Protein AF-A0A2V6BQ02-F1 (afdb_monomer)

Sequence (272 aa):
MGLKALFLVISLAIAYCPAQGLPQAVNPQEAKATYLVVYRPGPAWLTGKSVMEQPLKEHGKYMLSLYIKGSMKLAGPLTDDAGGAVLLEVSDEAEAKAIVANDPAVKSGTFVYEMHPWKLQPWDEFAKKANGGTQTAHPTTGNSVGGNDARRTQTDEESLRSYMAGDYDLIGCKPDSTTTYIGHVTLRDENGVLQVTRTIEGKADKCVARFDTVAGEDRIPVLSMHFHFDGNEYDATYRWQSDPDNYPRFTGYVYLAGTKSPGLEALFPVHK

Solvent-accessible surface area (backbone atoms only — not comparable to full-atom values): 16065 Å² total; per-residue (Å²): 140,80,85,84,81,80,81,79,78,80,77,79,78,77,78,79,70,75,80,69,71,72,76,74,79,75,76,66,78,71,72,62,40,38,32,41,35,41,36,28,75,23,91,56,44,59,83,98,50,52,64,87,72,44,95,45,67,64,31,53,54,50,54,52,51,34,39,77,71,57,38,35,67,50,73,50,70,41,94,81,52,62,28,28,42,36,34,34,43,34,74,44,70,66,58,51,52,52,52,56,67,63,33,52,37,43,68,63,26,33,27,42,75,49,77,40,86,43,83,85,74,66,56,71,58,53,50,42,58,75,73,68,68,84,78,87,87,83,84,91,72,82,65,100,68,90,80,89,75,102,65,84,46,75,67,56,54,50,53,49,35,63,59,59,39,44,48,24,44,33,44,35,31,42,53,74,53,88,53,67,51,55,35,40,36,37,35,40,64,58,95,89,38,37,38,32,40,41,33,46,88,89,45,75,38,75,37,52,48,43,85,47,56,49,92,62,97,79,50,51,72,28,45,32,36,57,41,66,56,97,93,39,64,35,46,33,44,26,42,72,46,74,43,101,86,71,45,52,35,36,43,30,43,32,39,44,91,87,60,86,40,66,9,42,39,36,34,40,65,59,88,128

Radius of gyration: 30.33 Å; Cα contacts (8 Å, |Δi|>4): 433; chains: 1; bounding box: 119×71×52 Å

Secondary structure (DSSP, 8-state):
--------------------------------EEEEEEEEE-TT--TT--GGGSS-HHHHHHHHHHHHHTSEEEEEE-TTSS-EEEEEEESSHHHHHHHHHH-HHHHTTSEEEEEEE-----HHHHHHHHTTS----------------S---HHHHHHHHHHH-EEEEEEEE-TTS--EEEEEEEEEEETTEEEEEEEETTEEEEEEEEEEE-SSTT--EEEEEEEEETTEEEEEEEEEEE-TTSPEEEEEEEE-TT-SS-EEEEEEE---

Mean predicted aligned error: 18.31 Å

Nearest PDB structures (foldseek):
  4fpi-assembly1_C  TM=7.826E-01  e=1.015E-02  Rhodococcus opacus
  3znj-assembly1_3  TM=7.885E-01  e=1.129E-02  Rhodococcus opacus
  3zo7-assembly1_F  TM=7.943E-01  e=1.638E-02  Rhodococcus opacus
  3znu-assembly1_I  TM=7.838E-01  e=2.641E-02  Rhodococcus opacus
  7sfp-assembly1_A  TM=5.795E-01  e=9.629E-03  Streptomyces ossamyceticus

Structure (mmCIF, N/CA/C/O backbone):
data_AF-A0A2V6BQ02-F1
#
_entry.id   AF-A0A2V6BQ02-F1
#
loop_
_atom_site.group_PDB
_atom_site.id
_atom_site.type_symbol
_atom_site.label_atom_id
_atom_site.label_alt_id
_atom_site.label_comp_id
_atom_site.label_asym_id
_atom_site.label_entity_id
_atom_site.label_seq_id
_atom_site.pdbx_PDB_ins_code
_atom_site.Cartn_x
_atom_site.Cartn_y
_atom_site.Cartn_z
_atom_site.occupancy
_atom_site.B_iso_or_equiv
_atom_site.auth_seq_id
_atom_site.auth_comp_id
_atom_site.auth_asym_id
_atom_site.auth_atom_id
_atom_site.pdbx_PDB_model_num
ATOM 1 N N . MET A 1 1 ? 91.521 44.289 8.490 1.00 39.59 1 MET A N 1
ATOM 2 C CA . MET A 1 1 ? 90.563 45.328 8.039 1.00 39.59 1 MET A CA 1
ATOM 3 C C . MET A 1 1 ? 90.351 45.132 6.545 1.00 39.59 1 MET A C 1
ATOM 5 O O . MET A 1 1 ? 91.336 45.140 5.834 1.00 39.59 1 MET A O 1
ATOM 9 N N . GLY A 1 2 ? 89.174 44.864 5.991 1.00 45.00 2 GLY A N 1
ATOM 10 C CA . GLY A 1 2 ? 87.833 44.739 6.546 1.00 45.00 2 GLY A CA 1
ATOM 11 C C . GLY A 1 2 ? 86.980 43.886 5.595 1.00 45.00 2 GLY A C 1
ATOM 12 O O . GLY A 1 2 ? 87.221 43.829 4.392 1.00 45.00 2 GLY A O 1
ATOM 13 N N . LEU A 1 3 ? 86.049 43.171 6.207 1.00 40.03 3 LEU A N 1
ATOM 14 C CA . LEU A 1 3 ? 85.165 42.127 5.704 1.00 40.03 3 LEU A CA 1
ATOM 15 C C . LEU A 1 3 ? 84.326 42.593 4.491 1.00 40.03 3 LEU A C 1
ATOM 17 O O . LEU A 1 3 ? 83.567 43.553 4.603 1.00 40.03 3 LEU A O 1
ATOM 21 N N . LYS A 1 4 ? 84.425 41.911 3.340 1.00 43.44 4 LYS A N 1
ATOM 22 C CA . LYS A 1 4 ? 83.478 42.096 2.225 1.00 43.44 4 LYS A CA 1
ATOM 23 C C . LYS A 1 4 ? 82.191 41.340 2.562 1.00 43.44 4 LYS A C 1
ATOM 25 O O . LYS A 1 4 ? 82.153 40.117 2.482 1.00 43.44 4 LYS A O 1
ATOM 30 N N . ALA A 1 5 ? 81.167 42.077 2.983 1.00 46.16 5 ALA A N 1
ATOM 31 C CA . ALA A 1 5 ? 79.832 41.552 3.234 1.00 46.16 5 ALA A CA 1
ATOM 32 C C . ALA A 1 5 ? 79.198 41.075 1.916 1.00 46.16 5 ALA A C 1
ATOM 34 O O . ALA A 1 5 ? 78.971 41.860 0.996 1.00 46.16 5 ALA A O 1
ATOM 35 N N . LEU A 1 6 ? 78.945 39.771 1.834 1.00 45.28 6 LEU A N 1
ATOM 36 C CA . LEU A 1 6 ? 78.208 39.127 0.756 1.00 45.28 6 LEU A CA 1
ATOM 37 C C . LEU A 1 6 ? 76.710 39.366 0.998 1.00 45.28 6 LEU A C 1
ATOM 39 O O . LEU A 1 6 ? 76.107 38.719 1.851 1.00 45.28 6 LEU A O 1
ATOM 43 N N . PHE A 1 7 ? 76.116 40.320 0.281 1.00 42.44 7 PHE A N 1
ATOM 44 C CA . PHE A 1 7 ? 74.666 40.511 0.278 1.00 42.44 7 PHE A CA 1
ATOM 45 C C . PHE A 1 7 ? 74.013 39.392 -0.541 1.00 42.44 7 PHE A C 1
ATOM 47 O O . PHE A 1 7 ? 74.069 39.378 -1.769 1.00 42.44 7 PHE A O 1
ATOM 54 N N . LEU A 1 8 ? 73.405 38.440 0.165 1.00 37.72 8 LEU A N 1
ATOM 55 C CA . LEU A 1 8 ? 72.514 37.432 -0.395 1.00 37.72 8 LEU A CA 1
ATOM 56 C C . LEU A 1 8 ? 71.215 38.125 -0.837 1.00 37.72 8 LEU A C 1
ATOM 58 O O . LEU A 1 8 ? 70.358 38.442 -0.013 1.00 37.72 8 LEU A O 1
ATOM 62 N N . VAL A 1 9 ? 71.074 38.380 -2.136 1.00 45.62 9 VAL A N 1
ATOM 63 C CA . VAL A 1 9 ? 69.812 38.843 -2.726 1.00 45.62 9 VAL A CA 1
ATOM 64 C C . VAL A 1 9 ? 68.877 37.638 -2.819 1.00 45.62 9 VAL A C 1
ATOM 66 O O . VAL A 1 9 ? 68.953 36.842 -3.754 1.00 45.62 9 VAL A O 1
ATOM 69 N N . ILE A 1 10 ? 68.009 37.478 -1.820 1.00 45.34 10 ILE A N 1
ATOM 70 C CA . ILE A 1 10 ? 66.902 36.520 -1.866 1.00 45.34 10 ILE A CA 1
ATOM 71 C C . ILE A 1 10 ? 65.907 37.050 -2.900 1.00 45.34 10 ILE A C 1
ATOM 73 O O . ILE A 1 10 ? 65.112 37.947 -2.627 1.00 45.34 10 ILE A O 1
ATOM 77 N N . SER A 1 11 ? 65.994 36.523 -4.120 1.00 49.38 11 SER A N 1
ATOM 78 C CA . SER A 1 11 ? 64.990 36.756 -5.154 1.00 49.38 11 SER A CA 1
ATOM 79 C C . SER A 1 11 ? 63.726 36.005 -4.750 1.00 49.38 11 SER A C 1
ATOM 81 O O . SER A 1 11 ? 63.633 34.790 -4.916 1.00 49.38 11 SER A O 1
ATOM 83 N N . LEU A 1 12 ? 62.768 36.723 -4.166 1.00 46.31 12 LEU A N 1
ATOM 84 C CA . LEU A 1 12 ? 61.432 36.208 -3.907 1.00 46.31 12 LEU A CA 1
ATOM 85 C C . LEU A 1 12 ? 60.730 36.064 -5.262 1.00 46.31 12 LEU A C 1
ATOM 87 O O . LEU A 1 12 ? 60.179 37.024 -5.800 1.00 46.31 12 LEU A O 1
ATOM 91 N N . ALA A 1 13 ? 60.808 34.872 -5.849 1.00 47.50 13 ALA A N 1
ATOM 92 C CA . ALA A 1 13 ? 60.002 34.520 -7.003 1.00 47.50 13 ALA A CA 1
ATOM 93 C C . ALA A 1 13 ? 58.532 34.554 -6.570 1.00 47.50 13 ALA A C 1
ATOM 95 O O . ALA A 1 13 ? 58.040 33.636 -5.915 1.00 47.50 13 ALA A O 1
ATOM 96 N N . ILE A 1 14 ? 57.837 35.643 -6.901 1.00 53.72 14 ILE A N 1
ATOM 97 C CA . ILE A 1 14 ? 56.381 35.706 -6.826 1.00 53.72 14 ILE A CA 1
ATOM 98 C C . ILE A 1 14 ? 55.885 34.718 -7.877 1.00 53.72 14 ILE A C 1
ATOM 100 O O . ILE A 1 14 ? 55.853 35.018 -9.070 1.00 53.72 14 ILE A O 1
ATOM 104 N N . ALA A 1 15 ? 55.572 33.502 -7.435 1.00 48.44 15 ALA A N 1
ATOM 105 C CA . ALA A 1 15 ? 54.874 32.527 -8.246 1.00 48.44 15 ALA A CA 1
ATOM 106 C C . ALA A 1 15 ? 53.514 33.132 -8.608 1.00 48.44 15 ALA A C 1
ATOM 108 O O . ALA A 1 15 ? 52.597 33.184 -7.789 1.00 48.44 15 ALA A O 1
ATOM 109 N N . TYR A 1 16 ? 53.412 33.638 -9.835 1.00 51.69 16 TYR A N 1
ATOM 110 C CA . TYR A 1 16 ? 52.151 34.006 -10.455 1.00 51.69 16 TYR A CA 1
ATOM 111 C C . TYR A 1 16 ? 51.370 32.701 -10.649 1.00 51.69 16 TYR A C 1
ATOM 113 O O . TYR A 1 16 ? 51.499 32.026 -11.667 1.00 51.69 16 TYR A O 1
ATOM 121 N N . CYS A 1 17 ? 50.612 32.289 -9.633 1.00 43.09 17 CYS A N 1
ATOM 122 C CA . CYS A 1 17 ? 49.551 31.319 -9.845 1.00 43.09 17 CYS A CA 1
ATOM 123 C C . CYS A 1 17 ? 48.506 32.026 -10.709 1.00 43.09 17 CYS A C 1
ATOM 125 O O . CYS A 1 17 ? 47.931 33.013 -10.240 1.00 43.09 17 CYS A O 1
ATOM 127 N N . PRO A 1 18 ? 48.234 31.580 -11.949 1.00 46.56 18 PRO A N 1
ATOM 128 C CA . PRO A 1 18 ? 46.992 31.982 -12.575 1.00 46.56 18 PRO A CA 1
ATOM 129 C C . PRO A 1 18 ? 45.896 31.533 -11.613 1.00 46.56 18 PRO A C 1
ATOM 131 O O . PRO A 1 18 ? 45.848 30.360 -11.237 1.00 46.56 18 PRO A O 1
ATOM 134 N N . ALA A 1 19 ? 45.064 32.471 -11.161 1.00 52.38 19 ALA A N 1
ATOM 135 C CA . ALA A 1 19 ? 43.812 32.133 -10.514 1.00 52.38 19 ALA A CA 1
ATOM 136 C C . ALA A 1 19 ? 43.013 31.340 -11.550 1.00 52.38 19 ALA A C 1
ATOM 138 O O . ALA A 1 19 ? 42.323 31.907 -12.395 1.00 52.38 19 ALA A O 1
ATOM 139 N N . GLN A 1 20 ? 43.195 30.019 -11.552 1.00 51.44 20 GLN A N 1
ATOM 140 C CA . GLN A 1 20 ? 42.270 29.123 -12.202 1.00 51.44 20 GLN A CA 1
ATOM 141 C C . GLN A 1 20 ? 40.963 29.404 -11.491 1.00 51.44 20 GLN A C 1
ATOM 143 O O . GLN A 1 20 ? 40.850 29.153 -10.289 1.00 51.44 20 GLN A O 1
ATOM 148 N N . GLY A 1 21 ? 40.047 30.062 -12.207 1.00 46.09 21 GLY A N 1
ATOM 149 C CA . GLY A 1 21 ? 38.699 30.272 -11.721 1.00 46.09 21 GLY A CA 1
ATOM 150 C C . GLY A 1 21 ? 38.249 28.937 -11.167 1.00 46.09 21 GLY A C 1
ATOM 151 O O . GLY A 1 21 ? 38.289 27.936 -11.886 1.00 46.09 21 GLY A O 1
ATOM 152 N N . LEU A 1 22 ? 37.949 28.912 -9.866 1.00 44.50 22 LEU A N 1
ATOM 153 C CA . LEU A 1 22 ? 37.330 27.753 -9.249 1.00 44.50 22 LEU A CA 1
ATOM 154 C C . LEU A 1 22 ? 36.217 27.335 -10.209 1.00 44.50 22 LEU A C 1
ATOM 156 O O . LEU A 1 22 ? 35.432 28.218 -10.584 1.00 44.50 22 LEU A O 1
ATOM 160 N N . PRO A 1 23 ? 36.168 26.072 -10.676 1.00 48.31 23 PRO A N 1
ATOM 161 C CA . PRO A 1 23 ? 34.994 25.612 -11.387 1.00 48.31 23 PRO A CA 1
ATOM 162 C C . PRO A 1 23 ? 33.823 26.003 -10.501 1.00 48.31 23 PRO A C 1
ATOM 164 O O . PRO A 1 23 ? 33.775 25.613 -9.331 1.00 48.31 23 PRO A O 1
ATOM 167 N N . GLN A 1 24 ? 32.973 26.896 -11.018 1.00 40.53 24 GLN A N 1
ATOM 168 C CA . GLN A 1 24 ? 31.751 27.252 -10.328 1.00 40.53 24 GLN A CA 1
ATOM 169 C C . GLN A 1 24 ? 31.130 25.922 -9.950 1.00 40.53 24 GLN A C 1
ATOM 171 O O . GLN A 1 24 ? 30.978 25.059 -10.818 1.00 40.53 24 GLN A O 1
ATOM 176 N N . ALA A 1 25 ? 30.882 25.727 -8.656 1.00 45.53 25 ALA A N 1
ATOM 177 C CA . ALA A 1 25 ? 30.097 24.608 -8.199 1.00 45.53 25 ALA A CA 1
ATOM 178 C C . ALA A 1 25 ? 28.734 24.788 -8.860 1.00 45.53 25 ALA A C 1
ATOM 180 O O . ALA A 1 25 ? 27.862 25.497 -8.360 1.00 45.53 25 ALA A O 1
ATOM 181 N N . VAL A 1 26 ? 28.587 24.206 -10.050 1.00 39.25 26 VAL A N 1
ATOM 182 C CA . VAL A 1 26 ? 27.293 23.824 -10.558 1.00 39.25 26 VAL A CA 1
ATOM 183 C C . VAL A 1 26 ? 26.792 22.944 -9.431 1.00 39.25 26 VAL A C 1
ATOM 185 O O . VAL A 1 26 ? 27.390 21.917 -9.121 1.00 39.25 26 VAL A O 1
ATOM 188 N N . ASN A 1 27 ? 25.793 23.431 -8.717 1.00 45.09 27 ASN A N 1
ATOM 189 C CA . ASN A 1 27 ? 24.948 22.581 -7.919 1.00 45.09 27 ASN A CA 1
ATOM 190 C C . ASN A 1 27 ? 23.857 22.123 -8.888 1.00 45.09 27 ASN A C 1
ATOM 192 O O . ASN A 1 27 ? 22.827 22.797 -8.976 1.00 45.09 27 ASN A O 1
ATOM 196 N N . PRO A 1 28 ? 24.063 21.067 -9.704 1.00 44.16 28 PRO A N 1
ATOM 197 C CA . PRO A 1 28 ? 22.914 20.352 -10.178 1.00 44.16 28 PRO A CA 1
ATOM 198 C C . PRO A 1 28 ? 22.381 19.657 -8.929 1.00 44.16 28 PRO A C 1
ATOM 200 O O . PRO A 1 28 ? 23.008 18.758 -8.376 1.00 44.16 28 PRO A O 1
ATOM 203 N N . GLN A 1 29 ? 21.195 20.048 -8.488 1.00 43.19 29 GLN A N 1
ATOM 204 C CA . GLN A 1 29 ? 20.290 19.026 -7.992 1.00 43.19 29 GLN A CA 1
ATOM 205 C C . GLN A 1 29 ? 20.250 17.981 -9.123 1.00 43.19 29 GLN A C 1
ATOM 207 O O . GLN A 1 29 ? 19.632 18.247 -10.153 1.00 43.19 29 GLN A O 1
ATOM 212 N N . GLU A 1 30 ? 21.066 16.921 -9.031 1.00 58.78 30 GLU A N 1
ATOM 213 C CA . GLU A 1 30 ? 21.280 15.984 -10.136 1.00 58.78 30 GLU A CA 1
ATOM 214 C C . GLU A 1 30 ? 19.913 15.490 -10.592 1.00 58.78 30 GLU A C 1
ATOM 216 O O . GLU A 1 30 ? 19.153 14.907 -9.815 1.00 58.78 30 GLU A O 1
ATOM 221 N N . ALA A 1 31 ? 19.563 15.819 -11.835 1.00 70.38 31 ALA A N 1
ATOM 222 C CA . ALA A 1 31 ? 18.310 15.392 -12.417 1.00 70.38 31 ALA A CA 1
ATOM 223 C C . ALA A 1 31 ? 18.338 13.866 -12.469 1.00 70.38 31 ALA A C 1
ATOM 225 O O . ALA A 1 31 ? 19.086 13.285 -13.252 1.00 70.38 31 ALA A O 1
ATOM 226 N N . LYS A 1 32 ? 17.554 13.221 -11.606 1.00 86.94 32 LYS A N 1
ATOM 227 C CA . LYS A 1 32 ? 17.491 11.766 -11.576 1.00 86.94 32 LYS A CA 1
ATOM 228 C C . LYS A 1 32 ? 16.798 11.249 -12.832 1.00 86.94 32 LYS A C 1
ATOM 230 O O . LYS A 1 32 ? 15.775 11.782 -13.264 1.00 86.94 32 LYS A O 1
ATOM 235 N N . ALA A 1 33 ? 17.351 10.190 -13.402 1.00 93.44 33 ALA A N 1
ATOM 236 C CA . ALA A 1 33 ? 16.772 9.442 -14.499 1.00 93.44 33 ALA A CA 1
ATOM 237 C C . ALA A 1 33 ? 15.914 8.289 -13.964 1.00 93.44 33 ALA A C 1
ATOM 239 O O . ALA A 1 33 ? 16.217 7.680 -12.937 1.00 93.44 33 ALA A O 1
ATOM 240 N N . THR A 1 34 ? 14.829 7.985 -14.674 1.00 97.25 34 THR A N 1
ATOM 241 C CA . THR A 1 34 ? 13.920 6.891 -14.328 1.00 97.25 34 THR A CA 1
ATOM 242 C C . THR A 1 34 ? 14.116 5.709 -15.277 1.00 97.25 34 THR A C 1
ATOM 244 O O . THR A 1 34 ? 14.228 5.892 -16.492 1.00 97.25 34 THR A O 1
ATOM 247 N N . TYR A 1 35 ? 14.139 4.496 -14.725 1.00 98.19 35 TYR A N 1
ATOM 248 C CA . TYR A 1 35 ? 14.298 3.252 -15.479 1.00 98.19 35 TYR A CA 1
ATOM 249 C C . TYR A 1 35 ? 13.251 2.221 -15.062 1.00 98.19 35 TYR A C 1
ATOM 251 O O . TYR A 1 35 ? 13.052 1.981 -13.872 1.00 98.19 35 TYR A O 1
ATOM 259 N N . LEU A 1 36 ? 12.614 1.590 -16.050 1.00 98.44 36 LEU A N 1
ATOM 260 C CA . LEU A 1 36 ? 11.782 0.407 -15.850 1.00 98.44 36 LEU A CA 1
ATOM 261 C C . LEU A 1 36 ? 12.649 -0.838 -16.009 1.00 98.44 36 LEU A C 1
ATOM 263 O O . LEU A 1 36 ? 13.278 -1.022 -17.052 1.00 98.44 36 LEU A O 1
ATOM 267 N N . VAL A 1 37 ? 12.642 -1.700 -15.002 1.00 98.56 37 VAL A N 1
ATOM 268 C CA . VAL A 1 37 ? 13.243 -3.030 -15.049 1.00 98.56 37 VAL A CA 1
ATOM 269 C C . VAL A 1 37 ? 12.117 -4.051 -15.053 1.00 98.56 37 VAL A C 1
ATOM 271 O O . VAL A 1 37 ? 11.255 -4.024 -14.176 1.00 98.56 37 VAL A O 1
ATOM 274 N N . VAL A 1 38 ? 12.128 -4.951 -16.030 1.00 98.50 38 VAL A N 1
ATOM 275 C CA . VAL A 1 38 ? 11.197 -6.078 -16.115 1.00 98.50 38 VAL A CA 1
ATOM 276 C C . VAL A 1 38 ? 11.992 -7.358 -15.910 1.00 98.50 38 VAL A C 1
ATOM 278 O O . VAL A 1 38 ? 12.841 -7.704 -16.728 1.00 98.50 38 VAL A O 1
ATOM 281 N N . TYR A 1 39 ? 11.718 -8.057 -14.814 1.00 98.31 39 TYR A N 1
ATOM 282 C CA . TYR A 1 39 ? 12.266 -9.375 -14.524 1.00 98.31 39 TYR A CA 1
ATOM 283 C C . TYR A 1 39 ? 11.400 -10.464 -15.149 1.00 98.31 39 TYR A C 1
ATOM 285 O O . TYR A 1 39 ? 10.172 -10.392 -15.101 1.00 98.31 39 TYR A O 1
ATOM 293 N N . ARG A 1 40 ? 12.044 -11.497 -15.691 1.00 98.00 40 ARG A N 1
ATOM 294 C CA . ARG A 1 40 ? 11.417 -12.698 -16.258 1.00 98.00 40 ARG A CA 1
ATOM 295 C C . ARG A 1 40 ? 12.060 -13.960 -15.677 1.00 98.00 40 ARG A C 1
ATOM 297 O O . ARG A 1 40 ? 13.218 -13.891 -15.257 1.00 98.00 40 ARG A O 1
ATOM 304 N N . PRO A 1 41 ? 11.362 -15.111 -15.686 1.00 97.69 41 PRO A N 1
ATOM 305 C CA . PRO A 1 41 ? 11.946 -16.394 -15.313 1.00 97.69 41 PRO A CA 1
ATOM 306 C C . PRO A 1 41 ? 13.277 -16.657 -16.020 1.00 97.69 41 PRO A C 1
ATOM 308 O O . PRO A 1 41 ? 13.361 -16.636 -17.248 1.00 97.69 41 PRO A O 1
ATOM 311 N N . GLY A 1 42 ? 14.326 -16.870 -15.230 1.00 97.50 42 GLY A N 1
ATOM 312 C CA . GLY A 1 42 ? 15.650 -17.236 -15.712 1.00 97.50 42 GLY A CA 1
ATOM 313 C C . GLY A 1 42 ? 15.906 -18.746 -15.648 1.00 97.50 42 GLY A C 1
ATOM 314 O O . GLY A 1 42 ? 15.040 -19.516 -15.230 1.00 97.50 42 GLY A O 1
ATOM 315 N N . PRO A 1 43 ? 17.112 -19.199 -16.033 1.00 97.81 43 PRO A N 1
ATOM 316 C CA . PRO A 1 43 ? 17.461 -20.621 -16.066 1.00 97.81 43 PRO A CA 1
ATOM 317 C C . PRO A 1 43 ? 17.348 -21.355 -14.722 1.00 97.81 43 PRO A C 1
ATOM 319 O O . PRO A 1 43 ? 17.173 -22.570 -14.714 1.00 97.81 43 PRO A O 1
ATOM 322 N N . ALA A 1 44 ? 17.462 -20.645 -13.594 1.00 97.50 44 ALA A N 1
ATOM 323 C CA . ALA A 1 44 ? 17.329 -21.227 -12.257 1.00 97.50 44 ALA A CA 1
ATOM 324 C C . ALA A 1 44 ? 15.896 -21.153 -11.698 1.00 97.50 44 ALA A C 1
ATOM 326 O O . ALA A 1 44 ? 15.671 -21.526 -10.546 1.00 97.50 44 ALA A O 1
ATOM 327 N N . TRP A 1 45 ? 14.926 -20.677 -12.487 1.00 96.81 45 TRP A N 1
ATOM 328 C CA . TRP A 1 45 ? 13.526 -20.640 -12.080 1.00 96.81 45 TRP A CA 1
ATOM 329 C C . TRP A 1 45 ? 12.984 -22.050 -11.820 1.00 96.81 45 TRP A C 1
ATOM 331 O O . TRP A 1 45 ? 13.097 -22.955 -12.653 1.00 96.81 45 TRP A O 1
ATOM 341 N N . LEU A 1 46 ? 12.333 -22.238 -10.673 1.00 94.75 46 LEU A N 1
ATOM 342 C CA . LEU A 1 46 ? 11.709 -23.507 -10.323 1.00 94.75 46 LEU A CA 1
ATOM 343 C C . LEU A 1 46 ? 10.401 -23.664 -11.103 1.00 94.75 46 LEU A C 1
ATOM 345 O O . LEU A 1 46 ? 9.407 -22.995 -10.824 1.00 94.75 46 LEU A O 1
ATOM 349 N N . THR A 1 47 ? 10.407 -24.552 -12.096 1.00 93.62 47 THR A N 1
ATOM 350 C CA . THR A 1 47 ? 9.229 -24.830 -12.933 1.00 93.62 47 THR A CA 1
ATOM 351 C C . THR A 1 47 ? 8.070 -25.365 -12.088 1.00 93.62 47 THR A C 1
ATOM 353 O O . THR A 1 47 ? 8.273 -26.196 -11.205 1.00 93.62 47 THR A O 1
ATOM 356 N N . GLY A 1 48 ? 6.850 -24.897 -12.371 1.00 90.38 48 GLY A N 1
ATOM 357 C CA . GLY A 1 48 ? 5.632 -25.303 -11.658 1.00 90.38 48 GLY A CA 1
ATOM 358 C C . GLY A 1 48 ? 5.420 -24.619 -10.304 1.00 90.38 48 GLY A C 1
ATOM 359 O O . GLY A 1 48 ? 4.461 -24.951 -9.617 1.00 90.38 48 GLY A O 1
ATOM 360 N N . LYS A 1 49 ? 6.294 -23.678 -9.930 1.00 90.50 49 LYS A N 1
ATOM 361 C CA . LYS A 1 49 ? 6.159 -22.840 -8.738 1.00 90.50 49 LYS A CA 1
ATOM 362 C C . LYS A 1 49 ? 5.855 -21.399 -9.124 1.00 90.50 49 LYS A C 1
ATOM 364 O O . LYS A 1 49 ? 6.449 -20.882 -10.075 1.00 90.50 49 LYS A O 1
ATOM 369 N N . SER A 1 50 ? 4.989 -20.763 -8.345 1.00 88.81 50 SER A N 1
ATOM 370 C CA . SER A 1 50 ? 4.711 -19.330 -8.451 1.00 88.81 50 SER A CA 1
ATOM 371 C C . SER A 1 50 ? 5.945 -18.498 -8.101 1.00 88.81 50 SER A C 1
ATOM 373 O O . SER A 1 50 ? 6.904 -18.997 -7.498 1.00 88.81 50 SER A O 1
ATOM 375 N N . VAL A 1 51 ? 5.919 -17.207 -8.432 1.00 85.19 51 VAL A N 1
ATOM 376 C CA . VAL A 1 51 ? 6.973 -16.250 -8.064 1.00 85.19 51 VAL A CA 1
ATOM 377 C C . VAL A 1 51 ? 7.198 -16.201 -6.548 1.00 85.19 51 VAL A C 1
ATOM 379 O O . VAL A 1 51 ? 8.337 -16.107 -6.098 1.00 85.19 51 VAL A O 1
ATOM 382 N N . MET A 1 52 ? 6.138 -16.356 -5.748 1.00 84.81 52 MET A N 1
ATOM 383 C CA . MET A 1 52 ? 6.206 -16.324 -4.280 1.00 84.81 52 MET A CA 1
ATOM 384 C C . MET A 1 52 ? 6.860 -17.573 -3.676 1.00 84.81 52 MET A C 1
ATOM 386 O O . MET A 1 52 ? 7.357 -17.535 -2.552 1.00 84.81 52 MET A O 1
ATOM 390 N N . GLU A 1 53 ? 6.885 -18.675 -4.423 1.00 86.94 53 GLU A N 1
ATOM 391 C CA . GLU A 1 53 ? 7.509 -19.937 -4.020 1.00 86.94 53 GLU A CA 1
ATOM 392 C C . GLU A 1 53 ? 8.960 -20.078 -4.515 1.00 86.94 53 GLU A C 1
ATOM 394 O O . GLU A 1 53 ? 9.639 -21.061 -4.186 1.00 86.94 53 GLU A O 1
ATOM 399 N N . GLN A 1 54 ? 9.447 -19.112 -5.303 1.00 91.38 54 GLN A N 1
ATOM 400 C CA . GLN A 1 54 ? 10.849 -19.030 -5.708 1.00 91.38 54 GLN A CA 1
ATOM 401 C C . GLN A 1 54 ? 11.738 -18.644 -4.508 1.00 91.38 54 GLN A C 1
ATOM 403 O O . GLN A 1 54 ? 11.284 -17.984 -3.569 1.00 91.38 54 GLN A O 1
ATOM 408 N N . PRO A 1 55 ? 13.035 -19.005 -4.506 1.00 91.38 55 PRO A N 1
ATOM 409 C CA . PRO A 1 55 ? 13.959 -18.699 -3.409 1.00 91.38 55 PRO A CA 1
ATOM 410 C C . PRO A 1 55 ? 14.399 -17.214 -3.382 1.00 91.38 55 PRO A C 1
ATOM 412 O O . PRO A 1 55 ? 15.585 -16.895 -3.420 1.00 91.38 55 PRO A O 1
ATOM 415 N N . LEU A 1 56 ? 13.448 -16.281 -3.277 1.00 91.56 56 LEU A N 1
ATOM 416 C CA . LEU A 1 56 ? 13.650 -14.833 -3.453 1.00 91.56 56 LEU A CA 1
ATOM 417 C C . LEU A 1 56 ? 13.910 -14.051 -2.157 1.00 91.56 56 LEU A C 1
ATOM 419 O O . LEU A 1 56 ? 13.862 -12.823 -2.153 1.00 91.56 56 LEU A O 1
ATOM 423 N N . LYS A 1 57 ? 14.216 -14.720 -1.041 1.00 86.94 57 LYS A N 1
ATOM 424 C CA . LYS A 1 57 ? 14.401 -14.051 0.261 1.00 86.94 57 LYS A CA 1
ATOM 425 C C . LYS A 1 57 ? 15.469 -12.949 0.226 1.00 86.94 57 LYS A C 1
ATOM 427 O O . LYS A 1 57 ? 15.235 -11.851 0.729 1.00 86.94 57 LYS A O 1
ATOM 432 N N . GLU A 1 58 ? 16.634 -13.228 -0.358 1.00 89.62 58 GLU A N 1
ATOM 433 C CA . GLU A 1 58 ? 17.720 -12.239 -0.439 1.00 89.62 58 GLU A CA 1
ATOM 434 C C . GLU A 1 58 ? 17.426 -11.144 -1.472 1.00 89.62 58 GLU A C 1
ATOM 436 O O . GLU A 1 58 ? 17.774 -9.987 -1.246 1.00 89.62 58 GLU A O 1
ATOM 441 N N . HIS A 1 59 ? 16.705 -11.475 -2.546 1.00 95.94 59 HIS A N 1
ATOM 442 C CA . HIS A 1 59 ? 16.173 -10.488 -3.486 1.00 95.94 59 HIS A CA 1
ATOM 443 C C . HIS A 1 59 ? 15.212 -9.509 -2.792 1.00 95.94 59 HIS A C 1
ATOM 445 O O . HIS A 1 59 ? 15.390 -8.300 -2.900 1.00 95.94 59 HIS A O 1
ATOM 451 N N . GLY A 1 60 ? 14.263 -10.001 -1.988 1.00 89.50 60 GLY A N 1
ATOM 452 C CA . GLY A 1 60 ? 13.331 -9.151 -1.238 1.00 89.50 60 GLY A CA 1
ATOM 453 C C . GLY A 1 60 ? 14.033 -8.199 -0.262 1.00 89.50 60 GLY A C 1
ATOM 454 O O . GLY A 1 60 ? 13.702 -7.015 -0.204 1.00 89.50 60 GLY A O 1
ATOM 455 N N . LYS A 1 61 ? 15.063 -8.672 0.457 1.00 90.69 61 LYS A N 1
ATOM 456 C CA . LYS A 1 61 ? 15.906 -7.804 1.304 1.00 90.69 61 LYS A CA 1
ATOM 457 C C . LYS A 1 61 ? 16.641 -6.740 0.490 1.00 90.69 61 LYS A C 1
ATOM 459 O O . LYS A 1 61 ? 16.749 -5.597 0.930 1.00 90.69 61 LYS A O 1
ATOM 464 N N . TYR A 1 62 ? 17.151 -7.116 -0.682 1.00 95.69 62 TYR A N 1
ATOM 465 C CA . TYR A 1 62 ? 17.835 -6.191 -1.574 1.00 95.69 62 TYR A CA 1
ATOM 466 C C . TYR A 1 62 ? 16.881 -5.103 -2.083 1.00 95.69 62 TYR A C 1
ATOM 468 O O . TYR A 1 62 ? 17.188 -3.921 -1.933 1.00 95.69 62 TYR A O 1
ATOM 476 N N . MET A 1 63 ? 15.687 -5.474 -2.554 1.00 95.56 63 MET A N 1
ATOM 477 C CA . MET A 1 63 ? 14.645 -4.523 -2.961 1.00 95.56 63 MET A CA 1
ATOM 478 C C . MET A 1 63 ? 14.255 -3.568 -1.830 1.00 95.56 63 MET A C 1
ATOM 480 O O . MET A 1 63 ? 14.216 -2.355 -2.035 1.00 95.56 63 MET A O 1
ATOM 484 N N . LEU A 1 64 ? 14.068 -4.080 -0.608 1.00 85.50 64 LEU A N 1
ATOM 485 C CA . LEU A 1 64 ? 13.800 -3.238 0.561 1.00 85.50 64 LEU A CA 1
ATOM 486 C C . LEU A 1 64 ? 14.925 -2.217 0.804 1.00 85.50 64 LEU A C 1
ATOM 488 O O . LEU A 1 64 ? 14.650 -1.053 1.091 1.00 85.50 64 LEU A O 1
ATOM 492 N N . SER A 1 65 ? 16.191 -2.615 0.642 1.00 91.75 65 SER A N 1
ATOM 493 C CA . SER A 1 65 ? 17.327 -1.695 0.791 1.00 91.75 65 SER A CA 1
ATOM 494 C C . SER A 1 65 ? 17.332 -0.578 -0.262 1.00 91.75 65 SER A C 1
ATOM 496 O O . SER A 1 65 ? 17.629 0.571 0.067 1.00 91.75 65 SER A O 1
ATOM 498 N N . LEU A 1 66 ? 16.942 -0.882 -1.506 1.00 94.56 66 LEU A N 1
ATOM 499 C CA . LEU A 1 66 ? 16.838 0.102 -2.588 1.00 94.56 66 LEU A CA 1
ATOM 500 C C . LEU A 1 66 ? 15.689 1.087 -2.352 1.00 94.56 66 LEU A C 1
ATOM 502 O O . LEU A 1 66 ? 15.838 2.275 -2.650 1.00 94.56 66 LEU A O 1
ATOM 506 N N . TYR A 1 67 ? 14.576 0.605 -1.786 1.00 85.06 67 TYR A N 1
ATOM 507 C CA . TYR A 1 67 ? 13.460 1.452 -1.367 1.00 85.06 67 TYR A CA 1
ATOM 508 C C . TYR A 1 67 ? 13.894 2.434 -0.275 1.00 85.06 67 TYR A C 1
ATOM 510 O O . TYR A 1 67 ? 13.733 3.641 -0.430 1.00 85.06 67 TYR A O 1
ATOM 518 N N . ILE A 1 68 ? 14.538 1.932 0.789 1.00 88.19 68 ILE A N 1
ATOM 519 C CA . ILE A 1 68 ? 15.035 2.759 1.904 1.00 88.19 68 ILE A CA 1
ATOM 520 C C . ILE A 1 68 ? 16.055 3.798 1.413 1.00 88.19 68 ILE A C 1
ATOM 522 O O . ILE A 1 68 ? 16.023 4.946 1.848 1.00 88.19 68 ILE A O 1
ATOM 526 N N . LYS A 1 69 ? 16.936 3.426 0.472 1.00 90.69 69 LYS A N 1
ATOM 527 C CA . LYS A 1 69 ? 17.899 4.345 -0.163 1.00 90.69 69 LYS A CA 1
ATOM 528 C C . LYS A 1 69 ? 17.212 5.414 -1.037 1.00 90.69 69 LYS A C 1
ATOM 530 O O . LYS A 1 69 ? 17.825 6.428 -1.362 1.00 90.69 69 LYS A O 1
ATOM 535 N N . GLY A 1 70 ? 15.958 5.200 -1.439 1.00 90.88 70 GLY A N 1
ATOM 536 C CA . GLY A 1 70 ? 15.210 6.073 -2.345 1.00 90.88 70 GLY A CA 1
ATOM 537 C C . GLY A 1 70 ? 15.572 5.907 -3.825 1.00 90.88 70 GLY A C 1
ATOM 538 O O . GLY A 1 70 ? 15.164 6.739 -4.636 1.00 90.88 70 GLY A O 1
ATOM 539 N N . SER A 1 71 ? 16.330 4.859 -4.171 1.00 93.38 71 SER A N 1
ATOM 540 C CA . SER A 1 71 ? 16.684 4.506 -5.555 1.00 93.38 71 SER A CA 1
ATOM 541 C C . SER A 1 71 ? 15.568 3.734 -6.270 1.00 93.38 71 SER A C 1
ATOM 543 O O . SER A 1 71 ? 15.560 3.685 -7.495 1.00 93.38 71 SER A O 1
ATOM 545 N N . MET A 1 72 ? 14.630 3.132 -5.530 1.00 95.12 72 MET A N 1
ATOM 546 C CA . MET A 1 72 ? 13.473 2.406 -6.066 1.00 95.12 72 MET A CA 1
ATOM 547 C C . MET A 1 72 ? 12.171 3.095 -5.651 1.00 95.12 72 MET A C 1
ATOM 549 O O . MET A 1 72 ? 11.990 3.391 -4.473 1.00 95.12 72 MET A O 1
ATOM 553 N N . LYS A 1 73 ? 11.266 3.330 -6.608 1.00 91.31 73 LYS A N 1
ATOM 554 C CA . LYS A 1 73 ? 9.964 3.981 -6.378 1.00 91.31 73 LYS A CA 1
ATOM 555 C C . LYS A 1 73 ? 8.810 2.998 -6.275 1.00 91.31 73 LYS A C 1
ATOM 557 O O . LYS A 1 73 ? 7.943 3.167 -5.430 1.00 91.31 73 LYS A O 1
ATOM 562 N N . LEU A 1 74 ? 8.796 1.993 -7.147 1.00 89.88 74 LEU A N 1
ATOM 563 C CA . LEU A 1 74 ? 7.749 0.977 -7.227 1.00 89.88 74 LEU A CA 1
ATOM 564 C C . LEU A 1 74 ? 8.396 -0.374 -7.509 1.00 89.88 74 LEU A C 1
ATOM 566 O O . LEU A 1 74 ? 9.370 -0.441 -8.258 1.00 89.88 74 LEU A O 1
ATOM 570 N N . ALA A 1 75 ? 7.845 -1.437 -6.936 1.00 92.69 75 ALA A N 1
ATOM 571 C CA . ALA A 1 75 ? 8.227 -2.802 -7.260 1.00 92.69 75 ALA A CA 1
ATOM 572 C C . ALA A 1 75 ? 7.107 -3.781 -6.926 1.00 92.69 75 ALA A C 1
ATOM 574 O O . ALA A 1 75 ? 6.336 -3.553 -5.994 1.00 92.69 75 ALA A O 1
ATOM 575 N N . GLY A 1 76 ? 7.059 -4.892 -7.653 1.00 89.06 76 GLY A N 1
ATOM 576 C CA . GLY A 1 76 ? 6.168 -5.996 -7.327 1.00 89.06 76 GLY A CA 1
ATOM 577 C C . GLY A 1 76 ? 6.281 -7.167 -8.301 1.00 89.06 76 GLY A C 1
ATOM 578 O O . GLY A 1 76 ? 6.795 -7.001 -9.414 1.00 89.06 76 GLY A O 1
ATOM 579 N N . PRO A 1 77 ? 5.812 -8.357 -7.890 1.00 92.00 77 PRO A N 1
ATOM 580 C CA . PRO A 1 77 ? 5.621 -9.469 -8.807 1.00 92.00 77 PRO A CA 1
ATOM 581 C C . PRO A 1 77 ? 4.519 -9.155 -9.826 1.00 92.00 77 PRO A C 1
ATOM 583 O O . PRO A 1 77 ? 3.558 -8.446 -9.523 1.00 92.00 77 PRO A O 1
ATOM 586 N N . LEU A 1 78 ? 4.641 -9.722 -11.025 1.00 91.19 78 LEU A N 1
ATOM 587 C CA . LEU A 1 78 ? 3.527 -9.798 -11.965 1.00 91.19 78 LEU A CA 1
ATOM 588 C C . LEU A 1 78 ? 2.563 -10.887 -11.478 1.00 91.19 78 LEU A C 1
ATOM 590 O O . LEU A 1 78 ? 2.990 -11.960 -11.055 1.00 91.19 78 LEU A O 1
ATOM 594 N N . THR A 1 79 ? 1.262 -10.608 -11.515 1.00 89.12 79 THR A N 1
ATOM 595 C CA . THR A 1 79 ? 0.224 -11.476 -10.929 1.00 89.12 79 THR A CA 1
ATOM 596 C C . THR A 1 79 ? -0.053 -12.749 -11.731 1.00 89.12 79 THR A C 1
ATOM 598 O O . THR A 1 79 ? -0.810 -13.603 -11.281 1.00 89.12 79 THR A O 1
ATOM 601 N N . ASP A 1 80 ? 0.555 -12.878 -12.906 1.00 88.50 80 ASP A N 1
ATOM 602 C CA . ASP A 1 80 ? 0.497 -14.037 -13.796 1.00 88.50 80 ASP A CA 1
ATOM 603 C C . ASP A 1 80 ? 1.752 -14.925 -13.696 1.00 88.50 80 ASP A C 1
ATOM 605 O O . ASP A 1 80 ? 1.998 -15.749 -14.577 1.00 88.50 80 ASP A O 1
ATOM 609 N N . ASP A 1 81 ? 2.569 -14.735 -12.651 1.00 85.56 81 ASP A N 1
ATOM 610 C CA . ASP A 1 81 ? 3.852 -15.417 -12.429 1.00 85.56 81 ASP A CA 1
ATOM 611 C C . ASP A 1 81 ? 4.885 -15.217 -13.553 1.00 85.56 81 ASP A C 1
ATOM 613 O O . ASP A 1 81 ? 5.922 -15.884 -13.589 1.00 85.56 81 ASP A O 1
ATOM 617 N N . ALA A 1 82 ? 4.677 -14.243 -14.445 1.00 90.56 82 ALA A N 1
ATOM 618 C CA . ALA A 1 82 ? 5.593 -13.979 -15.550 1.00 90.56 82 ALA A CA 1
ATOM 619 C C . ALA A 1 82 ? 6.865 -13.215 -15.129 1.00 90.56 82 ALA A C 1
ATOM 621 O O . ALA A 1 82 ? 7.642 -12.801 -15.998 1.00 90.56 82 ALA A O 1
ATOM 622 N N . GLY A 1 83 ? 7.078 -13.033 -13.820 1.00 93.31 83 GLY A N 1
ATOM 623 C CA . GLY A 1 83 ? 8.234 -12.382 -13.210 1.00 93.31 83 GLY A CA 1
ATOM 624 C C . GLY A 1 83 ? 7.842 -11.208 -12.312 1.00 93.31 83 GLY A C 1
ATOM 625 O O . GLY A 1 83 ? 6.995 -11.347 -11.432 1.00 93.31 83 GLY A O 1
ATOM 626 N N . GLY A 1 84 ? 8.476 -10.052 -12.506 1.00 94.69 84 GLY A N 1
ATOM 627 C CA . GLY A 1 84 ? 8.252 -8.856 -11.688 1.00 94.69 84 GLY A CA 1
ATOM 628 C C . GLY A 1 84 ? 8.677 -7.577 -12.399 1.00 94.69 84 GLY A C 1
ATOM 629 O O . GLY A 1 84 ? 9.330 -7.623 -13.439 1.00 94.69 84 GLY A O 1
ATOM 630 N N . ALA A 1 85 ? 8.322 -6.427 -11.837 1.00 97.62 85 ALA A N 1
ATOM 631 C CA . ALA A 1 85 ? 8.724 -5.128 -12.364 1.00 97.62 85 ALA A CA 1
ATOM 632 C C . ALA A 1 85 ? 9.243 -4.219 -11.250 1.00 97.62 85 ALA A C 1
ATOM 634 O O . ALA A 1 85 ? 8.764 -4.279 -10.117 1.00 97.62 85 ALA A O 1
ATOM 635 N N . VAL A 1 86 ? 10.215 -3.373 -11.589 1.00 97.25 86 VAL A N 1
ATOM 636 C CA . VAL A 1 86 ? 10.811 -2.381 -10.690 1.00 97.25 86 VAL A CA 1
ATOM 637 C C . VAL A 1 86 ? 10.970 -1.051 -11.419 1.00 97.25 86 VAL A C 1
ATOM 639 O O . VAL A 1 86 ? 11.460 -1.002 -12.545 1.00 97.25 86 VAL A O 1
ATOM 642 N N . LEU A 1 87 ? 10.588 0.039 -10.756 1.00 98.06 87 LEU A N 1
ATOM 643 C CA . LEU A 1 87 ? 10.833 1.407 -11.195 1.00 98.06 87 LEU A CA 1
ATOM 644 C C . LEU A 1 87 ? 11.972 2.012 -10.374 1.00 98.06 87 LEU A C 1
ATOM 646 O O . LEU A 1 87 ? 11.818 2.243 -9.171 1.00 98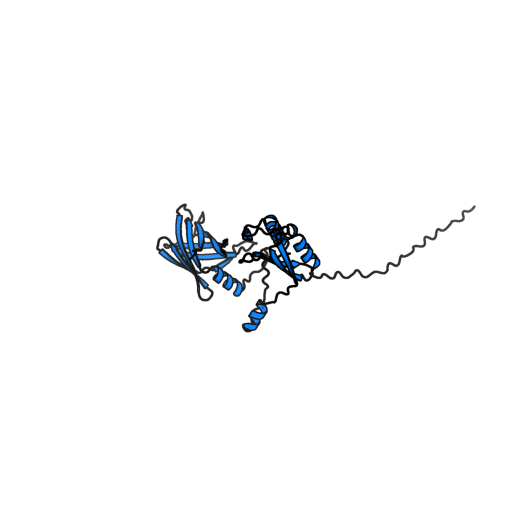.06 87 LEU A O 1
ATOM 650 N N . LEU A 1 88 ? 13.099 2.286 -11.024 1.00 97.62 88 LEU A N 1
ATOM 651 C CA . LEU A 1 88 ? 14.262 2.925 -10.414 1.00 97.62 88 LEU A CA 1
ATOM 652 C C . LEU A 1 88 ? 14.289 4.420 -10.730 1.00 97.62 88 LEU A C 1
ATOM 654 O O . LEU A 1 88 ? 13.960 4.821 -11.843 1.00 97.62 88 LEU A O 1
ATOM 658 N N . GLU A 1 89 ? 14.739 5.224 -9.770 1.00 96.44 89 GLU A N 1
ATOM 659 C CA . GLU A 1 89 ? 15.040 6.648 -9.931 1.00 96.44 89 GLU A CA 1
ATOM 660 C C . GLU A 1 89 ? 16.449 6.917 -9.382 1.00 96.44 89 GLU A C 1
ATOM 662 O O . GLU A 1 89 ? 16.678 6.950 -8.169 1.00 96.44 89 GLU A O 1
ATOM 667 N N . VAL A 1 90 ? 17.406 7.061 -10.293 1.00 96.19 90 VAL A N 1
ATOM 668 C CA . VAL A 1 90 ? 18.856 7.024 -10.033 1.00 96.19 90 VAL A CA 1
ATOM 669 C C . VAL A 1 90 ? 19.568 8.125 -10.813 1.00 96.19 90 VAL A C 1
ATOM 671 O O . VAL A 1 90 ? 18.947 8.757 -11.666 1.00 96.19 90 VAL A O 1
ATOM 674 N N . SER A 1 91 ? 20.846 8.390 -10.536 1.00 93.19 91 SER A N 1
ATOM 675 C CA . SER A 1 91 ? 21.544 9.498 -11.208 1.00 93.19 91 SER A CA 1
ATOM 676 C C . SER A 1 91 ? 21.730 9.244 -12.710 1.00 93.19 91 SER A C 1
ATOM 678 O O . SER A 1 91 ? 21.536 10.152 -13.515 1.00 93.19 91 SER A O 1
ATOM 680 N N . ASP A 1 92 ? 22.045 8.008 -13.112 1.00 93.00 92 ASP A N 1
ATOM 681 C CA . ASP A 1 92 ? 22.324 7.666 -14.508 1.00 93.00 92 ASP A CA 1
ATOM 682 C C . ASP A 1 92 ? 22.083 6.176 -14.844 1.00 93.00 92 ASP A C 1
ATOM 684 O O . ASP A 1 92 ? 21.664 5.366 -14.013 1.00 93.00 92 ASP A O 1
ATOM 688 N N . GLU A 1 93 ? 22.324 5.810 -16.107 1.00 95.12 93 GLU A N 1
ATOM 689 C CA . GLU A 1 93 ? 22.186 4.431 -16.597 1.00 95.12 93 GLU A CA 1
ATOM 690 C C . GLU A 1 93 ? 23.205 3.469 -15.967 1.00 95.12 93 GLU A C 1
ATOM 692 O O . GLU A 1 93 ? 22.928 2.275 -15.826 1.00 95.12 93 GLU A O 1
ATOM 697 N N . ALA A 1 94 ? 24.395 3.958 -15.603 1.00 97.12 94 ALA A N 1
ATOM 698 C CA . ALA A 1 94 ? 25.446 3.126 -15.033 1.00 97.12 94 ALA A CA 1
ATOM 699 C C . ALA A 1 94 ? 25.063 2.664 -13.621 1.00 97.12 94 ALA A C 1
ATOM 701 O O . ALA A 1 94 ? 25.217 1.480 -13.310 1.00 97.12 94 ALA A O 1
ATOM 702 N N . GLU A 1 95 ? 24.487 3.552 -12.804 1.00 96.94 95 GLU A N 1
ATOM 703 C CA . GLU A 1 95 ? 23.915 3.187 -11.505 1.00 96.94 95 GLU A CA 1
ATOM 704 C C . GLU A 1 95 ? 22.760 2.189 -11.674 1.00 96.94 95 GLU A C 1
ATOM 706 O O . GLU A 1 95 ? 22.742 1.166 -10.986 1.00 96.94 95 GLU A O 1
ATOM 711 N N . ALA A 1 96 ? 21.843 2.420 -12.623 1.00 97.62 96 ALA A N 1
ATOM 712 C CA . ALA A 1 96 ? 20.733 1.499 -12.891 1.00 97.62 96 ALA A CA 1
ATOM 713 C C . ALA A 1 96 ? 21.235 0.084 -13.238 1.00 97.62 96 ALA A C 1
ATOM 715 O O . ALA A 1 96 ? 20.827 -0.900 -12.617 1.00 97.62 96 ALA A O 1
ATOM 716 N N . LYS A 1 97 ? 22.194 -0.021 -14.170 1.00 97.88 97 LYS A N 1
ATOM 717 C CA . LYS A 1 97 ? 22.830 -1.296 -14.547 1.00 97.88 97 LYS A CA 1
ATOM 718 C C . LYS A 1 97 ? 23.513 -1.963 -13.361 1.00 97.88 97 LYS A C 1
ATOM 720 O O . LYS A 1 97 ? 23.385 -3.173 -13.187 1.00 97.88 97 LYS A O 1
ATOM 725 N N . ALA A 1 98 ? 24.228 -1.190 -12.547 1.00 98.12 98 ALA A N 1
ATOM 726 C CA . ALA A 1 98 ? 24.914 -1.713 -11.375 1.00 98.12 98 ALA A CA 1
ATOM 727 C C . ALA A 1 98 ? 23.928 -2.260 -10.335 1.00 98.12 98 ALA A C 1
ATOM 729 O O . ALA A 1 98 ? 24.204 -3.302 -9.742 1.00 98.12 98 ALA A O 1
ATOM 730 N N . ILE A 1 99 ? 22.786 -1.600 -10.124 1.00 98.38 99 ILE A N 1
ATOM 731 C CA . ILE A 1 99 ? 21.729 -2.087 -9.231 1.00 98.38 99 ILE A CA 1
ATOM 732 C C . ILE A 1 99 ? 21.199 -3.436 -9.725 1.00 98.38 99 ILE A C 1
ATOM 734 O O . ILE A 1 99 ? 21.237 -4.419 -8.987 1.00 98.38 99 ILE A O 1
ATOM 738 N N . VAL A 1 100 ? 20.776 -3.518 -10.988 1.00 98.19 100 VAL A N 1
ATOM 739 C CA . VAL A 1 100 ? 20.166 -4.746 -11.522 1.00 98.19 100 VAL A CA 1
ATOM 740 C C . VAL A 1 100 ? 21.173 -5.898 -11.577 1.00 98.19 100 VAL A C 1
ATOM 742 O O . VAL A 1 100 ? 20.860 -7.018 -11.181 1.00 98.19 100 VAL A O 1
ATOM 745 N N . ALA A 1 101 ? 22.422 -5.632 -11.971 1.00 98.12 101 ALA A N 1
ATOM 746 C CA . ALA A 1 101 ? 23.484 -6.638 -11.962 1.00 98.12 101 ALA A CA 1
ATOM 747 C C . ALA A 1 101 ? 23.839 -7.132 -10.547 1.00 98.12 101 ALA A C 1
ATOM 749 O O . ALA A 1 101 ? 24.398 -8.220 -10.396 1.00 98.12 101 ALA A O 1
ATOM 750 N N . ASN A 1 102 ? 23.546 -6.343 -9.507 1.00 98.44 102 ASN A N 1
ATOM 751 C CA . ASN A 1 102 ? 23.798 -6.718 -8.121 1.00 98.44 102 ASN A CA 1
ATOM 752 C C . ASN A 1 102 ? 22.644 -7.456 -7.443 1.00 98.44 102 ASN A C 1
ATOM 754 O O . ASN A 1 102 ? 22.874 -8.007 -6.362 1.00 98.44 102 ASN A O 1
ATOM 758 N N . ASP A 1 103 ? 21.478 -7.530 -8.082 1.00 98.44 103 ASP A N 1
ATOM 759 C CA . ASP A 1 103 ? 20.316 -8.244 -7.570 1.00 98.44 103 ASP A CA 1
ATOM 760 C C . ASP A 1 103 ? 20.629 -9.741 -7.351 1.00 98.44 103 ASP A C 1
ATOM 762 O O . ASP A 1 103 ? 21.044 -10.435 -8.288 1.00 98.44 103 ASP A O 1
ATOM 766 N N . PRO A 1 104 ? 20.424 -10.282 -6.132 1.00 98.25 104 PRO A N 1
ATOM 767 C CA . PRO A 1 104 ? 20.606 -11.704 -5.850 1.00 98.25 104 PRO A CA 1
ATOM 768 C C . PRO A 1 104 ? 19.816 -12.647 -6.772 1.00 98.25 104 PRO A C 1
ATOM 770 O O . PRO A 1 104 ? 20.317 -13.722 -7.113 1.00 98.25 104 PRO A O 1
ATOM 773 N N . ALA A 1 105 ? 18.607 -12.274 -7.204 1.00 97.50 105 ALA A N 1
ATOM 774 C CA . ALA A 1 105 ? 17.805 -13.092 -8.117 1.00 97.50 105 ALA A CA 1
ATOM 775 C C . ALA A 1 105 ? 18.374 -13.100 -9.544 1.00 97.50 105 ALA A C 1
ATOM 777 O O . ALA A 1 105 ? 18.306 -14.126 -10.218 1.00 97.50 105 ALA A O 1
ATOM 778 N N . VAL A 1 106 ? 19.008 -12.006 -9.975 1.00 98.50 106 VAL A N 1
ATOM 779 C CA . VAL A 1 106 ? 19.730 -11.941 -11.255 1.00 98.50 106 VAL A CA 1
ATOM 780 C C . VAL A 1 106 ? 21.037 -12.729 -11.172 1.00 98.50 106 VAL A C 1
ATOM 782 O O . VAL A 1 106 ? 21.307 -13.578 -12.017 1.00 98.50 106 VAL A O 1
ATOM 785 N N . LYS A 1 107 ? 21.832 -12.525 -10.114 1.00 98.44 107 LYS A N 1
ATOM 786 C CA . LYS A 1 107 ? 23.110 -13.232 -9.907 1.00 98.44 107 LYS A CA 1
ATOM 787 C C . LYS A 1 107 ? 22.952 -14.745 -9.786 1.00 98.44 107 LYS A C 1
ATOM 789 O O . LYS A 1 107 ? 23.821 -15.485 -10.236 1.00 98.44 107 LYS A O 1
ATOM 794 N N . SER A 1 108 ? 21.862 -15.200 -9.172 1.00 97.31 108 SER A N 1
ATOM 795 C CA . SER A 1 108 ? 21.541 -16.629 -9.064 1.00 97.31 108 SER A CA 1
ATOM 796 C C . SER A 1 108 ? 20.942 -17.219 -10.344 1.00 97.31 108 SER A C 1
ATOM 798 O O . SER A 1 108 ? 20.759 -18.430 -10.415 1.00 97.31 108 SER A O 1
ATOM 800 N N . GLY A 1 109 ? 20.623 -16.392 -11.347 1.00 97.88 109 GLY A N 1
ATOM 801 C CA . GLY A 1 109 ? 19.940 -16.822 -12.567 1.00 97.88 109 GLY A CA 1
ATOM 802 C C . GLY A 1 109 ? 18.465 -17.173 -12.361 1.00 97.88 109 GLY A C 1
ATOM 803 O O . GLY A 1 109 ? 17.855 -17.753 -13.259 1.00 97.88 109 GLY A O 1
ATOM 804 N N . THR A 1 110 ? 17.886 -16.844 -11.199 1.00 97.81 110 THR A N 1
ATOM 805 C CA . THR A 1 110 ? 16.445 -17.003 -10.941 1.00 97.81 110 THR A CA 1
ATOM 806 C C . THR A 1 110 ? 15.651 -16.076 -11.856 1.00 97.81 110 THR A C 1
ATOM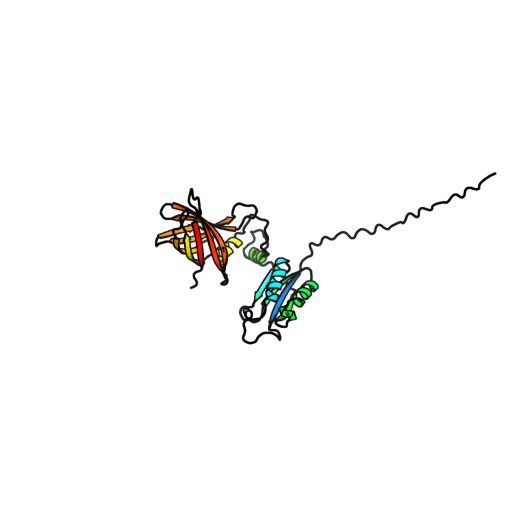 808 O O . THR A 1 110 ? 14.632 -16.484 -12.411 1.00 97.81 110 THR A O 1
ATOM 811 N N . PHE A 1 111 ? 16.157 -14.857 -12.067 1.00 98.19 111 PHE A N 1
ATOM 812 C CA . PHE A 1 111 ? 15.625 -13.898 -13.026 1.00 98.19 111 PHE A CA 1
ATOM 813 C C . PHE A 1 111 ? 16.623 -13.610 -14.148 1.00 98.19 111 PHE A C 1
ATOM 815 O O . PHE A 1 111 ? 17.830 -13.506 -13.928 1.00 98.19 111 PHE A O 1
ATOM 822 N N . VAL A 1 112 ? 16.086 -13.401 -15.345 1.00 98.50 112 VAL A N 1
ATOM 823 C CA . VAL A 1 112 ? 16.692 -12.550 -16.378 1.00 98.50 112 VAL A CA 1
ATOM 824 C C . VAL A 1 112 ? 15.937 -11.222 -16.409 1.00 98.50 112 VAL A C 1
ATOM 826 O O . VAL A 1 112 ? 14.868 -11.111 -15.806 1.00 98.50 112 VAL A O 1
ATOM 829 N N . TYR A 1 113 ? 16.479 -10.198 -17.065 1.00 98.38 113 TYR A N 1
ATOM 830 C CA . TYR A 1 113 ? 15.863 -8.874 -17.048 1.00 98.38 113 TYR A CA 1
ATOM 831 C C . TYR A 1 113 ? 15.976 -8.130 -18.374 1.00 98.38 113 TYR A C 1
ATOM 833 O O . TYR A 1 113 ? 16.922 -8.317 -19.139 1.00 98.38 113 TYR A O 1
ATOM 841 N N . GLU A 1 114 ? 15.030 -7.221 -18.573 1.00 98.12 114 GLU A N 1
ATOM 842 C CA . GLU A 1 114 ? 15.083 -6.133 -19.542 1.00 98.12 114 GLU A CA 1
ATOM 843 C C . GLU A 1 114 ? 15.066 -4.808 -18.774 1.00 98.12 114 GLU A C 1
ATOM 845 O O . GLU A 1 114 ? 14.403 -4.688 -17.742 1.00 98.12 114 GLU A O 1
ATOM 850 N N . MET A 1 115 ? 15.815 -3.813 -19.249 1.00 98.00 115 MET A N 1
ATOM 851 C CA . MET A 1 115 ? 15.863 -2.491 -18.630 1.00 98.00 115 MET A CA 1
ATOM 852 C C . MET A 1 115 ? 15.681 -1.411 -19.689 1.00 98.00 115 MET A C 1
ATOM 854 O O . MET A 1 115 ? 16.376 -1.408 -20.705 1.00 98.00 115 MET A O 1
ATOM 858 N N . HIS A 1 116 ? 14.778 -0.470 -19.422 1.00 98.06 116 HIS A N 1
ATOM 859 C CA . HIS A 1 116 ? 14.419 0.593 -20.352 1.00 98.06 116 HIS A CA 1
ATOM 860 C C . HIS A 1 116 ? 14.479 1.962 -19.671 1.00 98.06 116 HIS A C 1
ATOM 862 O O . HIS A 1 116 ? 13.928 2.113 -18.576 1.00 98.06 116 HIS A O 1
ATOM 868 N N . PRO A 1 117 ? 15.086 2.985 -20.304 1.00 97.31 117 PRO A N 1
ATOM 869 C CA . PRO A 1 117 ? 14.896 4.359 -19.861 1.00 97.31 117 PRO A CA 1
ATOM 870 C C . PRO A 1 117 ? 13.413 4.705 -19.989 1.00 97.31 117 PRO A C 1
ATOM 872 O O . PRO A 1 117 ? 12.800 4.469 -21.034 1.00 97.31 117 PRO A O 1
ATOM 875 N N . TRP A 1 118 ? 12.823 5.256 -18.932 1.00 95.75 118 TRP A N 1
ATOM 876 C CA . TRP A 1 118 ? 11.393 5.524 -18.904 1.00 95.75 118 TRP A CA 1
ATOM 877 C C . TRP A 1 118 ? 11.107 6.950 -18.461 1.00 95.75 118 TRP A C 1
ATOM 879 O O . TRP A 1 118 ? 11.494 7.380 -17.383 1.00 95.75 118 TRP A O 1
ATOM 889 N N . LYS A 1 119 ? 10.402 7.701 -19.308 1.00 92.94 119 LYS A N 1
ATOM 890 C CA . LYS A 1 119 ? 9.956 9.055 -18.989 1.00 92.94 119 LYS A CA 1
ATOM 891 C C . LYS A 1 119 ? 8.529 9.017 -18.459 1.00 92.94 119 LYS A C 1
ATOM 893 O O . LYS A 1 119 ? 7.584 8.889 -19.245 1.00 92.94 119 LYS A O 1
ATOM 898 N N . LEU A 1 120 ? 8.380 9.184 -17.147 1.00 89.25 120 LEU A N 1
ATOM 899 C CA . LEU A 1 120 ? 7.069 9.371 -16.533 1.00 89.25 120 LEU A CA 1
ATOM 900 C C . LEU A 1 120 ? 6.397 10.613 -17.123 1.00 89.25 120 LEU A C 1
ATOM 902 O O . LEU A 1 120 ? 7.032 11.651 -17.326 1.00 89.25 120 LEU A O 1
ATOM 906 N N . GLN A 1 121 ? 5.116 10.479 -17.448 1.00 92.56 121 GLN A N 1
ATOM 907 C CA . GLN A 1 121 ? 4.310 11.597 -17.914 1.00 92.56 121 GLN A CA 1
ATOM 908 C C . GLN A 1 121 ? 3.607 12.250 -16.722 1.00 92.56 121 GLN A C 1
ATOM 910 O O . GLN A 1 121 ? 3.191 11.534 -15.808 1.00 92.56 121 GLN A O 1
ATOM 915 N N . PRO A 1 122 ? 3.433 13.580 -16.729 1.00 88.00 122 PRO A N 1
ATOM 916 C CA . PRO A 1 122 ? 2.729 14.293 -15.673 1.00 88.00 122 PRO A CA 1
ATOM 917 C C . PRO A 1 122 ? 1.212 14.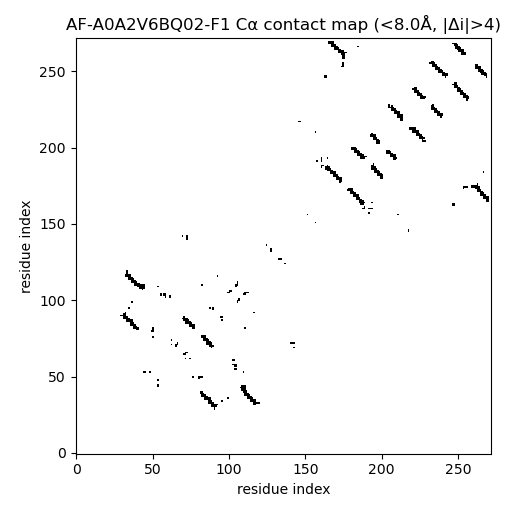121 -15.847 1.00 88.00 122 PRO A C 1
ATOM 919 O O . PRO A 1 122 ? 0.493 15.053 -16.207 1.00 88.00 122 PRO A O 1
ATOM 922 N N . TRP A 1 123 ? 0.714 12.902 -15.631 1.00 85.25 123 TRP A N 1
ATOM 923 C CA . TRP A 1 123 ? -0.697 12.566 -15.833 1.00 85.25 123 TRP A CA 1
ATOM 924 C C . TRP A 1 123 ? -1.636 13.451 -15.009 1.00 85.25 123 TRP A C 1
ATOM 926 O O . TRP A 1 123 ? -2.687 13.834 -15.516 1.00 85.25 123 TRP A O 1
ATOM 936 N N . ASP A 1 124 ? -1.224 13.876 -13.812 1.00 81.56 124 ASP A N 1
ATOM 937 C CA . ASP A 1 124 ? -1.984 14.820 -12.984 1.00 81.56 124 ASP A CA 1
ATOM 938 C C . ASP A 1 124 ? -2.185 16.176 -13.676 1.00 81.56 124 ASP A C 1
ATOM 940 O O . ASP A 1 124 ? -3.250 16.788 -13.581 1.00 81.56 124 ASP A O 1
ATOM 944 N N . GLU A 1 125 ? -1.177 16.666 -14.401 1.00 86.19 125 GLU A N 1
ATOM 945 C CA . GLU A 1 125 ? -1.285 17.904 -15.180 1.00 86.19 125 GLU A CA 1
ATOM 946 C C . GLU A 1 125 ? -2.191 17.711 -16.394 1.00 86.19 125 GLU A C 1
ATOM 948 O O . GLU A 1 125 ? -3.019 18.574 -16.701 1.00 86.19 125 GLU A O 1
ATOM 953 N N . PHE A 1 126 ? -2.071 16.564 -17.070 1.00 87.62 126 PHE A N 1
ATOM 954 C CA . PHE A 1 126 ? -2.941 16.223 -18.192 1.00 87.62 126 PHE A CA 1
ATOM 955 C C . PHE A 1 126 ? -4.404 16.133 -17.749 1.00 87.62 126 PHE A C 1
ATOM 957 O O . PHE A 1 126 ? -5.270 16.702 -18.414 1.00 87.62 126 PHE A O 1
ATOM 964 N N . ALA A 1 127 ? -4.672 15.519 -16.595 1.00 81.00 127 ALA A N 1
ATOM 965 C CA . ALA A 1 127 ? -6.000 15.438 -15.997 1.00 81.00 127 ALA A CA 1
ATOM 966 C C . ALA A 1 127 ? -6.546 16.828 -15.627 1.00 81.00 127 ALA A C 1
ATOM 968 O O . ALA A 1 127 ? -7.672 17.167 -15.989 1.00 81.00 127 ALA A O 1
ATOM 969 N N . LYS A 1 128 ? -5.734 17.689 -14.996 1.00 80.19 128 LYS A N 1
ATOM 970 C CA . LYS A 1 128 ? -6.116 19.082 -14.678 1.00 80.19 128 LYS A CA 1
ATOM 971 C C . LYS A 1 128 ? -6.469 19.896 -15.915 1.00 80.19 128 LYS A C 1
ATOM 973 O O . LYS A 1 128 ? -7.426 20.672 -15.898 1.00 80.19 128 LYS A O 1
ATOM 978 N N . LYS A 1 129 ? -5.698 19.728 -16.991 1.00 84.19 129 LYS A N 1
ATOM 979 C CA . LYS A 1 129 ? -5.957 20.392 -18.270 1.00 84.19 129 LYS A CA 1
ATOM 980 C C . LYS A 1 129 ? -7.235 19.864 -18.924 1.00 84.19 129 LYS A C 1
ATOM 982 O O . LYS A 1 129 ? -8.010 20.666 -19.438 1.00 84.19 129 LYS A O 1
ATOM 987 N N . ALA A 1 130 ? -7.462 18.551 -18.887 1.00 82.81 130 ALA A N 1
ATOM 988 C CA . ALA A 1 130 ? -8.673 17.932 -19.421 1.00 82.81 130 ALA A CA 1
ATOM 989 C C . ALA A 1 130 ? -9.938 18.396 -18.677 1.00 82.81 130 ALA A C 1
ATOM 991 O O . ALA A 1 130 ? -10.963 18.631 -19.310 1.00 82.81 130 ALA A O 1
ATOM 992 N N . ASN A 1 131 ? -9.839 18.622 -17.365 1.00 81.94 131 ASN A N 1
ATOM 993 C CA . ASN A 1 131 ? -10.959 19.019 -16.509 1.00 81.94 131 ASN A CA 1
ATOM 994 C C . ASN A 1 131 ? -11.145 20.546 -16.369 1.00 81.94 131 ASN A C 1
ATOM 996 O O . ASN A 1 131 ? -11.841 20.998 -15.463 1.00 81.94 131 ASN A O 1
ATOM 1000 N N . GLY A 1 132 ? -10.558 21.360 -17.257 1.00 53.19 132 GLY A N 1
ATOM 1001 C CA . GLY A 1 132 ? -10.887 22.789 -17.341 1.00 53.19 132 GLY A CA 1
ATOM 1002 C C . GLY A 1 132 ? -10.134 23.726 -16.389 1.00 53.19 132 GLY A C 1
ATOM 1003 O O . GLY A 1 132 ? -10.633 24.805 -16.097 1.00 53.19 132 GLY A O 1
ATOM 1004 N N . GLY A 1 133 ? -8.919 23.370 -15.957 1.00 50.94 133 GLY A N 1
ATOM 1005 C CA . GLY A 1 133 ? -7.887 24.360 -15.626 1.00 50.94 133 GLY A CA 1
ATOM 1006 C C . GLY A 1 133 ? -8.181 25.347 -14.489 1.00 50.94 133 GLY A C 1
ATOM 1007 O O . GLY A 1 133 ? -7.990 26.543 -14.670 1.00 50.94 133 GLY A O 1
ATOM 1008 N N . THR A 1 134 ? -8.495 24.854 -13.291 1.00 40.22 134 THR A N 1
ATOM 1009 C CA . THR A 1 134 ? -8.169 25.562 -12.038 1.00 40.22 134 THR A CA 1
ATOM 1010 C C . THR A 1 134 ? -7.990 24.553 -10.914 1.00 40.22 134 THR A C 1
ATOM 1012 O O . THR A 1 134 ? -8.942 24.216 -10.228 1.00 40.22 134 THR A O 1
ATOM 1015 N N . GLN A 1 135 ? -6.762 24.068 -10.713 1.00 40.75 135 GLN A N 1
ATOM 1016 C CA . GLN A 1 135 ? -6.275 23.627 -9.400 1.00 40.75 135 GLN A CA 1
ATOM 1017 C C . GLN A 1 135 ? -4.752 23.433 -9.453 1.00 40.75 135 GLN A C 1
ATOM 1019 O O . GLN A 1 135 ? -4.216 22.625 -10.211 1.00 40.75 135 GLN A O 1
ATOM 1024 N N . THR A 1 136 ? -4.053 24.249 -8.668 1.00 35.41 136 T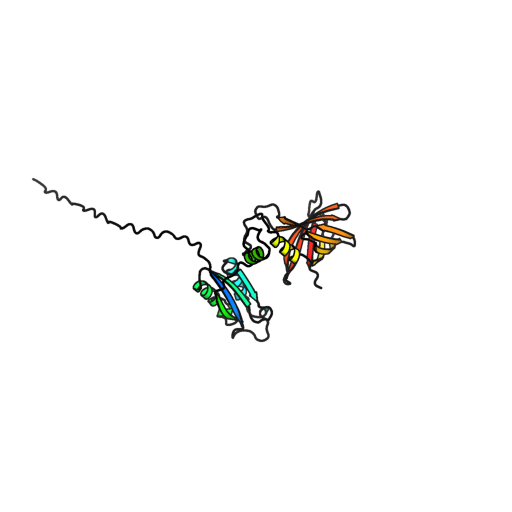HR A N 1
ATOM 1025 C CA . THR A 1 136 ? -2.594 24.292 -8.534 1.00 35.41 136 THR A CA 1
ATOM 1026 C C . THR A 1 136 ? -2.029 22.959 -8.034 1.00 35.41 136 THR A C 1
ATOM 1028 O O . THR A 1 136 ? -2.639 22.277 -7.213 1.00 35.41 136 THR A O 1
ATOM 1031 N N . ALA A 1 137 ? -0.884 22.559 -8.587 1.00 41.06 137 ALA A N 1
ATOM 1032 C CA . ALA A 1 137 ? -0.260 21.256 -8.384 1.00 41.06 137 ALA A CA 1
ATOM 1033 C C . ALA A 1 137 ? 0.459 21.076 -7.042 1.00 41.06 137 ALA A C 1
ATOM 1035 O O . ALA A 1 137 ? 1.023 22.028 -6.518 1.00 41.06 137 ALA A O 1
ATOM 1036 N N . HIS A 1 138 ? 0.484 19.828 -6.557 1.00 36.75 138 HIS A N 1
ATOM 1037 C CA . HIS A 1 138 ? 1.616 19.246 -5.835 1.00 36.75 138 HIS A CA 1
ATOM 1038 C C . HIS A 1 138 ? 1.813 17.771 -6.263 1.00 36.75 138 HIS A C 1
ATOM 1040 O O . HIS A 1 138 ? 0.858 17.178 -6.765 1.00 36.75 138 HIS A O 1
ATOM 1046 N N . PRO A 1 139 ? 3.048 17.236 -6.163 1.00 41.81 139 PRO A N 1
ATOM 1047 C CA . PRO A 1 139 ? 3.517 16.039 -6.857 1.00 41.81 139 PRO A CA 1
ATOM 1048 C C . PRO A 1 139 ? 3.364 14.764 -6.018 1.00 41.81 139 PRO A C 1
ATOM 1050 O O . PRO A 1 139 ? 3.717 14.739 -4.839 1.00 41.81 139 PRO A O 1
ATOM 1053 N N . THR A 1 140 ? 2.947 13.672 -6.652 1.00 36.81 140 THR A N 1
ATOM 1054 C CA . THR A 1 140 ? 2.875 12.355 -6.011 1.00 36.81 140 THR A CA 1
ATOM 1055 C C . THR A 1 140 ? 4.166 11.580 -6.270 1.00 36.81 140 THR A C 1
ATOM 1057 O O . THR A 1 140 ? 4.308 10.878 -7.267 1.00 36.81 140 THR A O 1
ATOM 1060 N N . THR A 1 141 ? 5.124 11.700 -5.348 1.00 35.69 141 THR A N 1
ATOM 1061 C CA . THR A 1 141 ? 6.157 10.671 -5.155 1.00 35.69 141 THR A CA 1
ATOM 1062 C C . THR A 1 141 ? 5.766 9.918 -3.894 1.00 35.69 141 THR A C 1
ATOM 1064 O O . THR A 1 141 ? 5.809 10.481 -2.803 1.00 35.69 141 THR A O 1
ATOM 1067 N N . GLY A 1 142 ? 5.356 8.659 -4.038 1.00 37.81 142 GLY A N 1
ATOM 1068 C CA . GLY A 1 142 ? 5.208 7.754 -2.907 1.00 37.81 142 GLY A CA 1
ATOM 1069 C C . GLY A 1 142 ? 6.574 7.527 -2.269 1.00 37.81 142 GLY A C 1
ATOM 1070 O O . GLY A 1 142 ? 7.391 6.785 -2.797 1.00 37.81 142 GLY A O 1
ATOM 1071 N N . ASN A 1 143 ? 6.825 8.224 -1.167 1.00 34.22 143 ASN A N 1
ATOM 1072 C CA . ASN A 1 143 ? 7.787 7.847 -0.146 1.00 34.22 143 ASN A CA 1
ATOM 1073 C C . ASN A 1 143 ? 7.234 8.374 1.176 1.00 34.22 143 ASN A C 1
ATOM 1075 O O . ASN A 1 143 ? 7.172 9.580 1.404 1.00 34.22 143 ASN A O 1
ATOM 1079 N N . SER A 1 144 ? 6.824 7.467 2.056 1.00 46.97 144 SER A N 1
ATOM 1080 C CA . SER A 1 144 ? 6.605 7.806 3.455 1.00 46.97 144 SER A CA 1
ATOM 1081 C C . SER A 1 144 ? 7.963 8.048 4.112 1.00 46.97 144 SER A C 1
ATOM 1083 O O . SER A 1 144 ? 8.603 7.113 4.580 1.00 46.97 144 SER A O 1
ATOM 1085 N N . VAL A 1 145 ? 8.391 9.308 4.144 1.00 35.34 145 VAL A N 1
ATOM 1086 C CA . VAL A 1 145 ? 9.265 9.863 5.184 1.00 35.34 145 VAL A CA 1
ATOM 1087 C C . VAL A 1 145 ? 8.706 11.245 5.512 1.00 35.34 145 VAL A C 1
ATOM 1089 O O . VAL A 1 145 ? 8.351 11.996 4.608 1.00 35.34 145 VAL A O 1
ATOM 1092 N N . GLY A 1 146 ? 8.535 11.522 6.803 1.00 34.62 146 GLY A N 1
ATOM 1093 C CA . GLY A 1 146 ? 7.804 12.678 7.310 1.00 34.62 146 GLY A CA 1
ATOM 1094 C C . GLY A 1 146 ? 8.319 14.048 6.859 1.00 34.62 146 GLY A C 1
ATOM 1095 O O . GLY A 1 146 ? 9.460 14.211 6.433 1.00 34.62 146 GLY A O 1
ATOM 1096 N N . GLY A 1 147 ? 7.444 15.040 7.042 1.00 32.59 147 GLY A N 1
ATOM 1097 C CA . GLY A 1 147 ? 7.766 16.464 6.970 1.00 32.59 147 GLY A CA 1
ATOM 1098 C C . GLY A 1 147 ? 7.111 17.211 5.805 1.00 32.59 147 GLY A C 1
ATOM 1099 O O . GLY A 1 147 ? 7.605 17.163 4.688 1.00 32.59 147 GLY A O 1
ATOM 1100 N N . ASN A 1 148 ? 6.081 17.999 6.148 1.00 32.00 148 ASN A N 1
ATOM 1101 C CA . ASN A 1 148 ? 5.362 19.019 5.357 1.00 32.00 148 ASN A CA 1
ATOM 1102 C C . ASN A 1 148 ? 4.452 18.466 4.235 1.00 32.00 148 ASN A C 1
ATOM 1104 O O . ASN A 1 148 ? 4.886 17.709 3.388 1.00 32.00 148 ASN A O 1
ATOM 1108 N N . ASP A 1 149 ? 3.161 18.788 4.141 1.00 43.91 149 ASP A N 1
ATOM 1109 C CA . ASP A 1 149 ? 2.530 20.082 4.388 1.00 43.91 149 ASP A CA 1
ATOM 1110 C C . ASP A 1 149 ? 1.000 19.945 4.569 1.00 43.91 149 ASP A C 1
ATOM 1112 O O . ASP A 1 149 ? 0.377 18.976 4.131 1.00 43.91 149 ASP A O 1
ATOM 1116 N N . ALA A 1 150 ? 0.388 20.932 5.223 1.00 38.78 150 ALA A N 1
ATOM 1117 C CA . ALA A 1 150 ? -1.028 20.996 5.594 1.00 38.78 150 ALA A CA 1
ATOM 1118 C C . ALA A 1 150 ? -1.965 21.324 4.415 1.00 38.78 150 ALA A C 1
ATOM 1120 O O . ALA A 1 150 ? -2.737 22.283 4.472 1.00 38.78 150 ALA A O 1
ATOM 1121 N N . ARG A 1 151 ? -1.935 20.526 3.343 1.00 44.03 151 ARG A N 1
ATOM 1122 C CA . ARG A 1 151 ? -2.964 20.592 2.298 1.00 44.03 151 ARG A CA 1
ATOM 1123 C C . ARG A 1 151 ? -3.130 19.244 1.603 1.00 44.03 151 ARG A C 1
ATOM 1125 O O . ARG A 1 151 ? -2.597 19.045 0.516 1.00 44.03 151 ARG A O 1
ATOM 1132 N N . ARG A 1 152 ? -3.895 18.329 2.214 1.00 54.84 152 ARG A N 1
ATOM 1133 C CA . ARG A 1 152 ? -4.463 17.198 1.461 1.00 54.84 152 ARG A CA 1
ATOM 1134 C C . ARG A 1 152 ? -5.259 17.776 0.295 1.00 54.84 152 ARG A C 1
ATOM 1136 O O . ARG A 1 152 ? -6.057 18.696 0.488 1.00 54.84 152 ARG A O 1
ATOM 1143 N N . THR A 1 153 ? 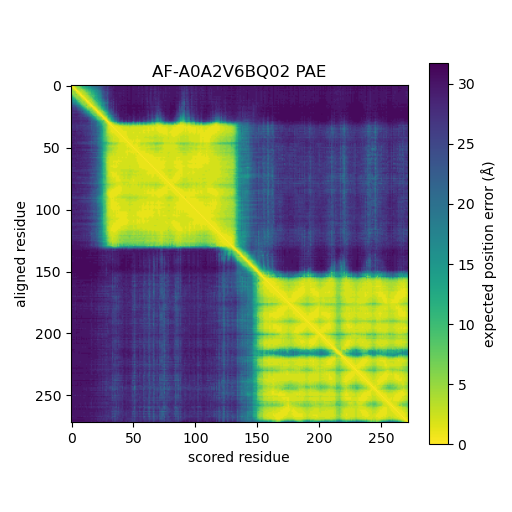-4.981 17.320 -0.922 1.00 53.16 153 THR A N 1
ATOM 1144 C CA . THR A 1 153 ? -5.764 17.755 -2.077 1.00 53.16 153 THR A CA 1
ATOM 1145 C C . THR A 1 153 ? -7.113 17.038 -2.060 1.00 53.16 153 THR A C 1
ATOM 1147 O O . THR A 1 153 ? -7.240 15.946 -1.509 1.00 53.16 153 THR A O 1
ATOM 1150 N N . GLN A 1 154 ? -8.140 17.639 -2.662 1.00 55.78 154 GLN A N 1
ATOM 1151 C CA . GLN A 1 154 ? -9.467 17.019 -2.767 1.00 55.78 154 GLN A CA 1
ATOM 1152 C C . GLN A 1 154 ? -9.400 15.624 -3.426 1.00 55.78 154 GLN A C 1
ATOM 1154 O O . GLN A 1 154 ? -10.150 14.726 -3.048 1.00 55.78 154 GLN A O 1
ATOM 1159 N N . THR A 1 155 ? -8.455 15.442 -4.355 1.00 48.50 155 THR A N 1
ATOM 1160 C CA . THR A 1 155 ? -8.169 14.194 -5.078 1.00 48.50 155 THR A CA 1
ATOM 1161 C C . THR A 1 155 ? -7.541 13.109 -4.189 1.00 48.50 155 THR A C 1
ATOM 1163 O O . THR A 1 155 ? -7.839 11.925 -4.364 1.00 48.50 155 THR A O 1
ATOM 1166 N N . ASP A 1 156 ? -6.728 13.488 -3.195 1.00 70.69 156 ASP A N 1
ATOM 1167 C CA . ASP A 1 156 ? -6.146 12.537 -2.235 1.00 70.69 156 ASP A CA 1
ATOM 1168 C C . ASP A 1 156 ? -7.224 11.969 -1.310 1.00 70.69 156 ASP A C 1
ATOM 1170 O O . ASP A 1 156 ? -7.272 10.768 -1.051 1.00 70.69 156 ASP A O 1
ATOM 1174 N N . GLU A 1 157 ? -8.126 12.829 -0.831 1.00 77.00 157 GLU A N 1
ATOM 1175 C CA . GLU A 1 157 ? -9.223 12.389 0.028 1.00 77.00 157 GLU A CA 1
ATOM 1176 C C . GLU A 1 157 ? -10.253 11.562 -0.737 1.00 77.00 157 GLU A C 1
ATOM 1178 O O . GLU A 1 157 ? -10.768 10.599 -0.188 1.00 77.00 157 GLU A O 1
ATOM 1183 N N . GLU A 1 158 ? -10.529 11.879 -2.003 1.00 81.50 158 GLU A N 1
ATOM 1184 C CA . GLU A 1 158 ? -11.384 11.052 -2.864 1.00 81.50 158 GLU A CA 1
ATOM 1185 C C . GLU A 1 158 ? -10.826 9.639 -3.041 1.00 81.50 158 GLU A C 1
ATOM 1187 O O . GLU A 1 158 ? -11.537 8.658 -2.819 1.00 81.50 158 GLU A O 1
ATOM 1192 N N . SER A 1 159 ? -9.530 9.530 -3.338 1.00 80.94 159 SER A N 1
ATOM 1193 C CA . SER A 1 159 ? -8.854 8.235 -3.458 1.00 80.94 159 SER A CA 1
ATOM 1194 C C . SER A 1 159 ? -8.909 7.449 -2.145 1.00 80.94 159 SER A C 1
ATOM 1196 O O . SER A 1 159 ? -9.203 6.254 -2.143 1.00 80.94 159 SER A O 1
ATOM 1198 N N . LEU A 1 160 ? -8.688 8.122 -1.010 1.00 87.06 160 LEU A N 1
ATOM 1199 C CA . LEU A 1 160 ? -8.790 7.506 0.312 1.00 87.06 160 LEU A CA 1
ATOM 1200 C C . LEU A 1 160 ? -10.220 7.071 0.650 1.00 87.06 160 LEU A C 1
ATOM 1202 O O . LEU A 1 160 ? -10.401 5.972 1.167 1.00 87.06 160 LEU A O 1
ATOM 1206 N N . ARG A 1 161 ? -11.244 7.880 0.349 1.00 91.81 161 ARG A N 1
ATOM 1207 C CA . ARG A 1 161 ? -12.649 7.488 0.553 1.00 91.81 161 ARG A CA 1
ATOM 1208 C C . ARG A 1 161 ? -13.002 6.267 -0.280 1.00 91.81 161 ARG A C 1
ATOM 1210 O O . ARG A 1 161 ? -13.595 5.337 0.255 1.00 91.81 161 ARG A O 1
ATOM 1217 N N . SER A 1 162 ? -12.587 6.242 -1.547 1.00 87.31 162 SER A N 1
ATOM 1218 C CA . SER A 1 162 ? -12.789 5.083 -2.418 1.00 87.31 162 SER A CA 1
ATOM 1219 C C . SER A 1 162 ? -12.083 3.838 -1.884 1.00 87.31 162 SER A C 1
ATOM 1221 O O . SER A 1 162 ? -12.653 2.755 -1.944 1.00 87.31 162 SER A O 1
ATOM 1223 N N . TYR A 1 163 ? -10.865 3.979 -1.358 1.00 89.31 163 TYR A N 1
ATOM 1224 C CA . TYR A 1 163 ? -10.109 2.877 -0.761 1.00 89.31 163 TYR A CA 1
ATOM 1225 C C . TYR A 1 163 ? -10.753 2.349 0.533 1.00 89.31 163 TYR A C 1
ATOM 1227 O O . TYR A 1 163 ? -10.718 1.153 0.798 1.00 89.31 163 TYR A O 1
ATOM 1235 N N . MET A 1 164 ? -11.358 3.231 1.334 1.00 93.81 164 MET A N 1
ATOM 1236 C CA . MET A 1 164 ? -11.991 2.889 2.614 1.00 93.81 164 MET A CA 1
ATOM 1237 C C . MET A 1 164 ? -13.453 2.458 2.503 1.00 93.81 164 MET A C 1
ATOM 1239 O O . MET A 1 164 ? -14.000 1.908 3.461 1.00 93.81 164 MET A O 1
ATOM 1243 N N . ALA A 1 165 ? -14.111 2.705 1.373 1.00 94.56 165 ALA A N 1
ATOM 1244 C CA . ALA A 1 165 ? -15.486 2.283 1.163 1.00 94.56 165 ALA A CA 1
ATOM 1245 C C . ALA A 1 165 ? -15.577 0.747 1.164 1.00 94.56 165 ALA A C 1
ATOM 1247 O O . ALA A 1 165 ? -14.901 0.066 0.400 1.00 94.56 165 ALA A O 1
ATOM 1248 N N . GLY A 1 166 ? -16.424 0.193 2.030 1.00 94.69 166 GLY A N 1
ATOM 1249 C CA . GLY A 1 166 ? -16.503 -1.252 2.228 1.00 94.69 166 GLY A CA 1
ATOM 1250 C C . GLY A 1 166 ? -17.427 -1.660 3.368 1.00 94.69 166 GLY A C 1
ATOM 1251 O O . GLY A 1 166 ? -18.022 -0.817 4.048 1.00 94.69 166 GLY A O 1
ATOM 1252 N N . ASP A 1 167 ? -17.586 -2.966 3.537 1.00 96.69 167 ASP A N 1
ATOM 1253 C CA . ASP A 1 167 ? -18.265 -3.575 4.681 1.00 96.69 167 ASP A CA 1
ATOM 1254 C C . ASP A 1 167 ? -17.211 -4.189 5.603 1.00 96.69 167 ASP A C 1
ATOM 1256 O O . ASP A 1 167 ? -16.254 -4.795 5.123 1.00 96.69 167 ASP A O 1
ATOM 1260 N N . TYR A 1 168 ? -17.385 -4.022 6.911 1.00 97.38 168 TYR A N 1
ATOM 1261 C CA . TYR A 1 168 ? -16.401 -4.416 7.911 1.00 97.38 168 TYR A CA 1
ATOM 1262 C C . TYR A 1 168 ? -17.052 -5.116 9.099 1.00 97.38 168 TYR A C 1
ATOM 1264 O O . TYR A 1 168 ? -18.085 -4.668 9.605 1.00 97.38 168 TYR A O 1
ATOM 1272 N N . ASP A 1 169 ? -16.392 -6.157 9.592 1.00 97.50 169 ASP A N 1
ATOM 1273 C CA . ASP A 1 169 ? -16.665 -6.752 10.893 1.00 97.50 169 ASP A CA 1
ATOM 1274 C C . ASP A 1 169 ? -15.915 -5.973 11.970 1.00 97.50 169 ASP A C 1
ATOM 1276 O O . ASP A 1 169 ? -14.706 -5.754 11.880 1.00 97.50 169 ASP A O 1
ATOM 1280 N N . LEU A 1 170 ? -16.640 -5.550 13.001 1.00 97.69 170 LEU A N 1
ATOM 1281 C CA . LEU A 1 170 ? -16.106 -4.810 14.135 1.00 97.69 170 LEU A CA 1
ATOM 1282 C C . LEU A 1 170 ? -15.981 -5.731 15.343 1.00 97.69 170 LEU A C 1
ATOM 1284 O O . LEU A 1 170 ? -16.939 -6.402 15.731 1.00 97.69 170 LEU A O 1
ATOM 1288 N N . ILE A 1 171 ? -14.822 -5.674 15.996 1.00 97.88 171 ILE A N 1
ATOM 1289 C CA . ILE A 1 171 ? -14.603 -6.223 17.336 1.00 97.88 171 ILE A CA 1
ATOM 1290 C C . ILE A 1 171 ? -14.100 -5.088 18.221 1.00 97.88 171 ILE A C 1
ATOM 1292 O O . ILE A 1 171 ? -13.138 -4.404 17.865 1.00 97.88 171 ILE A O 1
ATOM 1296 N N . GLY A 1 172 ? -14.733 -4.894 19.377 1.00 97.06 172 GLY A N 1
ATOM 1297 C CA . GLY A 1 172 ? -14.384 -3.811 20.284 1.00 97.06 172 GLY A CA 1
ATOM 1298 C C . GLY A 1 172 ? -14.431 -4.168 21.765 1.00 97.06 172 GLY A C 1
ATOM 1299 O O . GLY A 1 172 ? -14.976 -5.193 22.172 1.00 97.06 172 GLY A O 1
ATOM 1300 N N . CYS A 1 173 ? -13.846 -3.288 22.576 1.00 96.94 173 CYS A N 1
ATOM 1301 C CA . CYS A 1 173 ? -13.908 -3.272 24.036 1.00 96.94 173 CYS A CA 1
ATOM 1302 C C . CYS A 1 173 ? -14.329 -1.876 24.503 1.00 96.94 173 CYS A C 1
ATOM 1304 O O . CYS A 1 173 ? -13.822 -0.872 23.995 1.00 96.94 173 CYS A O 1
ATOM 1306 N N . LYS A 1 174 ? -15.287 -1.801 25.434 1.00 94.25 174 LYS A N 1
ATOM 1307 C CA . LYS A 1 174 ? -15.857 -0.526 25.894 1.00 94.25 174 LYS A CA 1
ATOM 1308 C C . LYS A 1 174 ? -14.816 0.289 26.683 1.00 94.25 174 LYS A C 1
ATOM 1310 O O . LYS A 1 174 ? -14.015 -0.314 27.398 1.00 94.25 174 LYS A O 1
ATOM 1315 N N . PRO A 1 175 ? -14.837 1.633 26.594 1.00 95.94 175 PRO A N 1
ATOM 1316 C CA . PRO A 1 175 ? -13.996 2.489 27.430 1.00 95.94 175 PRO A CA 1
ATOM 1317 C C . PRO A 1 175 ? -14.215 2.218 28.922 1.00 95.94 175 PRO A C 1
ATOM 1319 O O . PRO A 1 175 ? -15.321 1.861 29.332 1.00 95.94 175 PRO A O 1
ATOM 1322 N N . ASP A 1 176 ? -13.153 2.363 29.720 1.00 95.56 176 ASP A N 1
ATOM 1323 C CA . ASP A 1 176 ? -13.146 2.120 31.172 1.00 95.56 176 ASP A CA 1
ATOM 1324 C C . ASP A 1 176 ? -13.705 0.745 31.603 1.00 95.56 176 ASP A C 1
ATOM 1326 O O . ASP A 1 176 ? -14.184 0.566 32.724 1.00 95.56 176 ASP A O 1
ATOM 1330 N N . SER A 1 177 ? -13.649 -0.251 30.713 1.00 93.94 177 SER A N 1
ATOM 1331 C CA . SER A 1 177 ? -14.249 -1.568 30.915 1.00 93.94 177 SER A CA 1
ATOM 1332 C C . SER A 1 177 ? -13.457 -2.666 30.205 1.00 93.94 177 SER A C 1
ATOM 1334 O O . SER A 1 177 ? -12.678 -2.411 29.292 1.00 93.94 177 SER A O 1
ATOM 1336 N N . THR A 1 178 ? -13.690 -3.914 30.605 1.00 92.38 178 THR A N 1
ATOM 1337 C CA . THR A 1 178 ? -13.252 -5.119 29.880 1.00 92.38 178 THR A CA 1
ATOM 1338 C C . THR A 1 178 ? -14.379 -5.741 29.050 1.00 92.38 178 THR A C 1
ATOM 1340 O O . THR A 1 178 ? -14.209 -6.811 28.468 1.00 92.38 178 THR A O 1
ATOM 1343 N N . THR A 1 179 ? -15.553 -5.100 29.016 1.00 96.06 179 THR A N 1
ATOM 1344 C CA . THR A 1 179 ? -16.719 -5.594 28.276 1.00 96.06 179 THR A CA 1
ATOM 1345 C C . THR A 1 179 ? -16.480 -5.457 26.780 1.00 96.06 179 THR A C 1
ATOM 1347 O O . THR A 1 179 ? -16.308 -4.344 26.277 1.00 96.06 179 THR A O 1
ATOM 1350 N N . THR A 1 180 ? -16.509 -6.580 26.070 1.00 96.88 180 THR A N 1
ATOM 1351 C CA . THR A 1 180 ? -16.357 -6.627 24.616 1.00 96.88 180 THR A CA 1
ATOM 1352 C C . THR A 1 180 ? -17.697 -6.528 23.897 1.00 96.88 180 THR A C 1
ATOM 1354 O O . THR A 1 180 ? -18.754 -6.763 24.480 1.00 96.88 180 THR A O 1
ATOM 1357 N N . TYR A 1 181 ? -17.649 -6.163 22.621 1.00 95.56 181 TYR A N 1
ATOM 1358 C CA . TYR A 1 181 ? -18.794 -6.158 21.717 1.00 95.56 181 TYR A CA 1
ATOM 1359 C C . TYR A 1 181 ? -18.339 -6.479 20.295 1.00 95.56 181 TYR A C 1
ATOM 1361 O O . TYR A 1 181 ? -17.171 -6.307 19.937 1.00 95.56 181 TYR A O 1
ATOM 1369 N N . ILE A 1 182 ? -19.285 -6.951 19.492 1.00 97.06 182 ILE A N 1
ATOM 1370 C CA . ILE A 1 182 ? -19.116 -7.168 18.058 1.00 97.06 182 ILE A CA 1
ATOM 1371 C C . ILE A 1 182 ? -20.162 -6.361 17.300 1.00 97.06 182 ILE A C 1
ATOM 1373 O O . ILE A 1 182 ? -21.242 -6.061 17.822 1.00 97.06 182 ILE A O 1
ATOM 1377 N N . GLY A 1 183 ? -19.848 -6.016 16.062 1.00 96.25 183 GLY A N 1
ATOM 1378 C CA . GLY A 1 183 ? -20.768 -5.292 15.206 1.00 96.25 183 GLY A CA 1
ATOM 1379 C C . GLY A 1 183 ? -20.368 -5.350 13.746 1.00 96.25 183 GLY A C 1
ATOM 1380 O O . GLY A 1 183 ? -19.393 -5.997 13.376 1.00 96.25 183 GLY A O 1
ATOM 1381 N N . HIS A 1 184 ? -21.117 -4.621 12.933 1.00 97.50 184 HIS A N 1
ATOM 1382 C CA . HIS A 1 184 ? -20.802 -4.394 11.532 1.00 97.50 184 HIS A CA 1
ATOM 1383 C C . HIS A 1 184 ? -20.711 -2.899 11.267 1.00 97.50 184 HIS A C 1
ATOM 1385 O O . HIS A 1 184 ? -21.518 -2.115 11.777 1.00 97.50 184 HIS A O 1
ATOM 1391 N N . VAL A 1 185 ? -19.736 -2.506 10.457 1.00 97.88 185 VAL A N 1
ATOM 1392 C CA . VAL A 1 185 ? -19.558 -1.128 10.015 1.00 97.88 185 VAL A CA 1
ATOM 1393 C C . VAL A 1 185 ? -19.570 -1.093 8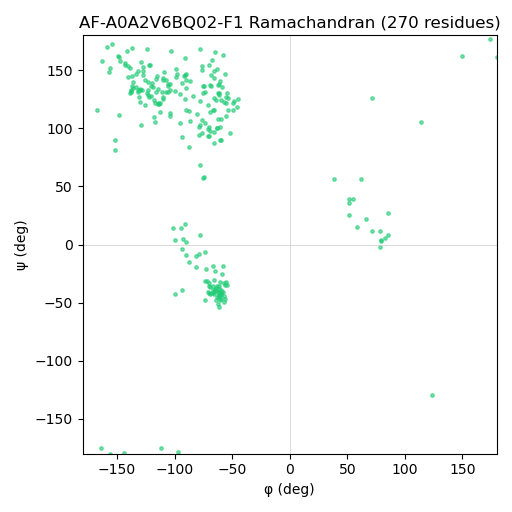.499 1.00 97.88 185 VAL A C 1
ATOM 1395 O O . VAL A 1 185 ? -18.893 -1.865 7.830 1.00 97.88 185 VAL A O 1
ATOM 1398 N N . THR A 1 186 ? -20.329 -0.160 7.952 1.00 97.62 186 THR A N 1
ATOM 1399 C CA . THR A 1 186 ? -20.421 0.086 6.520 1.00 97.62 186 THR A CA 1
ATOM 1400 C C . THR A 1 186 ? -19.908 1.493 6.259 1.00 97.62 186 THR A C 1
ATOM 1402 O O . THR A 1 186 ? -20.462 2.449 6.801 1.00 97.62 186 THR A O 1
ATOM 1405 N N . LEU A 1 187 ? -18.873 1.620 5.426 1.00 97.19 187 LEU A N 1
ATOM 1406 C CA . LEU A 1 187 ? -18.371 2.906 4.941 1.00 97.19 187 LEU A CA 1
ATOM 1407 C C . LEU A 1 187 ? -18.743 3.079 3.466 1.00 97.19 187 LEU A C 1
ATOM 1409 O O . LEU A 1 187 ? -18.530 2.170 2.658 1.00 97.19 187 LEU A O 1
ATOM 1413 N N . ARG A 1 188 ? -19.309 4.231 3.104 1.00 96.50 188 ARG A N 1
ATOM 1414 C CA . ARG A 1 188 ? -19.692 4.575 1.724 1.00 96.50 188 ARG A CA 1
ATOM 1415 C C . ARG A 1 188 ? -19.303 6.015 1.420 1.00 96.50 188 ARG A C 1
ATOM 1417 O O . ARG A 1 188 ? -19.526 6.889 2.250 1.00 96.50 188 ARG A O 1
ATOM 1424 N N . ASP A 1 189 ? -18.731 6.263 0.245 1.00 93.44 189 ASP A N 1
ATOM 1425 C CA . ASP A 1 189 ? -18.567 7.631 -0.252 1.00 93.44 189 ASP A CA 1
ATOM 1426 C C . ASP A 1 189 ? -19.897 8.097 -0.854 1.00 93.44 189 ASP A C 1
ATOM 1428 O O . ASP A 1 189 ? -20.357 7.565 -1.866 1.00 93.44 189 ASP A O 1
ATOM 1432 N N . GLU A 1 190 ? -20.526 9.074 -0.207 1.00 92.56 190 GLU A N 1
ATOM 1433 C CA . GLU A 1 190 ? -21.720 9.739 -0.708 1.00 92.56 190 GLU A CA 1
ATOM 1434 C C . GLU A 1 190 ? -21.397 11.215 -0.948 1.00 92.56 190 GLU A C 1
ATOM 1436 O O . GLU A 1 190 ? -21.288 12.011 -0.014 1.00 92.56 190 GLU A O 1
ATOM 1441 N N . ASN A 1 191 ? -21.261 11.590 -2.223 1.00 88.69 191 ASN A N 1
ATOM 1442 C CA . ASN A 1 191 ? -20.996 12.965 -2.660 1.00 88.69 191 ASN A CA 1
ATOM 1443 C C . ASN A 1 191 ? -19.743 13.598 -2.017 1.00 88.69 191 ASN A C 1
ATOM 1445 O O . ASN A 1 191 ? -19.746 14.784 -1.682 1.00 88.69 191 ASN A O 1
ATOM 1449 N N . GLY A 1 192 ? -18.669 12.822 -1.841 1.00 85.81 192 GLY A N 1
ATOM 1450 C CA . GLY A 1 192 ? -17.411 13.298 -1.265 1.00 85.81 192 GLY A CA 1
ATOM 1451 C C . GLY A 1 192 ? -17.373 13.259 0.263 1.00 85.81 192 GLY A C 1
ATOM 1452 O O . GLY A 1 192 ? -16.428 13.770 0.867 1.00 85.81 192 GLY A O 1
ATOM 1453 N N . VAL A 1 193 ? -18.382 12.660 0.896 1.00 90.62 193 VAL A N 1
ATOM 1454 C CA . VAL A 1 193 ? -18.475 12.489 2.346 1.00 90.62 193 VAL A CA 1
ATOM 1455 C C . VAL A 1 193 ? -18.487 10.999 2.657 1.00 90.62 193 VAL A C 1
ATOM 1457 O O . VAL A 1 193 ? -19.336 10.263 2.160 1.00 90.62 193 VAL A O 1
ATOM 1460 N N . LEU A 1 194 ? -17.557 10.550 3.501 1.00 94.44 194 LEU A N 1
ATOM 1461 C CA . LEU A 1 194 ? -17.498 9.153 3.921 1.00 94.44 194 LEU A CA 1
ATOM 1462 C C . LEU A 1 194 ? -18.549 8.903 5.009 1.00 94.44 194 LEU A C 1
ATOM 1464 O O . LEU A 1 194 ? -18.323 9.167 6.192 1.00 94.44 194 LEU A O 1
ATOM 1468 N N . GLN A 1 195 ? -19.717 8.433 4.585 1.00 97.69 195 GLN A N 1
ATOM 1469 C CA . GLN A 1 195 ? -20.815 8.056 5.465 1.00 97.69 195 GLN A CA 1
ATOM 1470 C C . GLN A 1 195 ? -20.498 6.728 6.137 1.00 97.69 195 GLN A C 1
ATOM 1472 O O . GLN A 1 195 ? -20.040 5.779 5.494 1.00 97.69 195 GLN A O 1
ATOM 1477 N N . VAL A 1 196 ? -20.777 6.657 7.432 1.00 97.81 196 VAL A N 1
ATOM 1478 C CA . VAL A 1 196 ? -20.555 5.473 8.252 1.00 97.81 196 VAL A CA 1
ATOM 1479 C C . VAL A 1 196 ? -21.887 5.038 8.837 1.00 97.81 196 VAL A C 1
ATOM 1481 O O . VAL A 1 196 ? -22.594 5.826 9.459 1.00 97.81 196 VAL A O 1
ATOM 1484 N N . THR A 1 197 ? -22.229 3.766 8.663 1.00 97.38 197 THR A N 1
ATOM 1485 C CA . THR A 1 197 ? -23.307 3.118 9.416 1.00 97.38 197 THR A CA 1
ATOM 1486 C C . THR A 1 197 ? -22.688 2.071 10.329 1.00 97.38 197 THR A C 1
ATOM 1488 O O . THR A 1 197 ? -22.012 1.163 9.850 1.00 97.38 197 THR A O 1
ATOM 1491 N N . ARG A 1 198 ? -22.907 2.196 11.637 1.00 95.88 198 ARG A N 1
ATOM 1492 C CA . ARG A 1 198 ? -22.402 1.279 12.666 1.00 95.88 198 ARG A CA 1
ATOM 1493 C C . ARG A 1 198 ? -23.576 0.501 13.231 1.00 95.88 198 ARG A C 1
ATOM 1495 O O . ARG A 1 198 ? -24.523 1.112 13.704 1.00 95.88 198 ARG A O 1
ATOM 1502 N N . THR A 1 199 ? -23.519 -0.824 13.214 1.00 95.75 199 THR A N 1
ATOM 1503 C CA . THR A 1 199 ? -24.527 -1.688 13.838 1.00 95.75 199 THR A CA 1
ATOM 1504 C C . THR A 1 199 ? -23.870 -2.516 14.928 1.00 95.75 199 THR A C 1
ATOM 1506 O O . THR A 1 199 ? -23.091 -3.416 14.629 1.00 95.75 199 THR A O 1
ATOM 1509 N N . ILE A 1 200 ? -24.175 -2.219 16.188 1.00 92.94 200 ILE A N 1
ATOM 1510 C CA . ILE A 1 200 ? -23.626 -2.907 17.363 1.00 92.94 200 ILE A CA 1
ATOM 1511 C C . ILE A 1 200 ? -2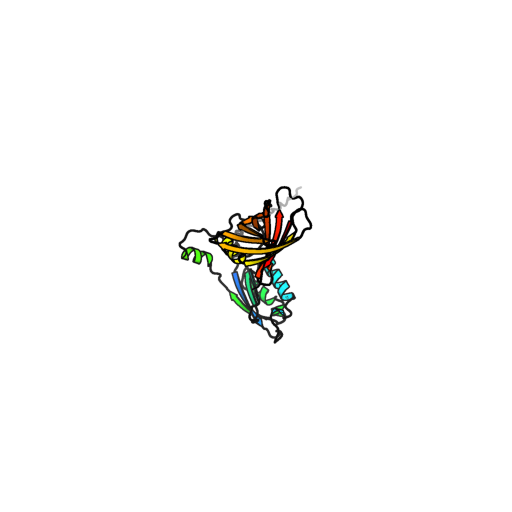4.805 -3.457 18.164 1.00 92.94 200 ILE A C 1
ATOM 1513 O O . ILE A 1 200 ? -25.746 -2.724 18.464 1.00 92.94 200 ILE A O 1
ATOM 1517 N N . GLU A 1 201 ? -24.779 -4.756 18.478 1.00 86.06 201 GLU A N 1
ATOM 1518 C CA . GLU A 1 201 ? -25.838 -5.430 19.256 1.00 86.06 201 GLU A CA 1
ATOM 1519 C C . GLU A 1 201 ? -27.265 -5.186 18.702 1.00 86.06 201 GLU A C 1
ATOM 1521 O O . GLU A 1 201 ? -28.234 -5.037 19.443 1.00 86.06 201 GLU A O 1
ATOM 1526 N N . GLY A 1 202 ? -27.403 -5.108 17.372 1.00 84.75 202 GLY A N 1
ATOM 1527 C CA . GLY A 1 202 ? -28.684 -4.880 16.687 1.00 84.75 202 GLY A CA 1
ATOM 1528 C C . GLY A 1 202 ? -29.179 -3.427 16.681 1.00 84.75 202 GLY A C 1
ATOM 1529 O O . GLY A 1 202 ? -30.204 -3.144 16.063 1.00 84.75 202 GLY A O 1
ATOM 1530 N N . LYS A 1 203 ? -28.457 -2.496 17.316 1.00 90.75 203 LYS A N 1
ATOM 1531 C CA . LYS A 1 203 ? -28.717 -1.052 17.235 1.00 90.75 203 LYS A CA 1
ATOM 1532 C C . LYS A 1 203 ? -27.831 -0.432 16.161 1.00 90.75 203 LYS A C 1
ATOM 1534 O O . LYS A 1 203 ? -26.621 -0.648 16.169 1.00 90.75 203 LYS A O 1
ATOM 1539 N N . ALA A 1 204 ? -28.433 0.343 15.264 1.00 91.75 204 ALA A N 1
ATOM 1540 C CA . ALA A 1 204 ? -27.721 1.055 14.213 1.00 91.75 204 ALA A CA 1
ATOM 1541 C C . ALA A 1 204 ? -27.596 2.549 14.538 1.00 91.75 204 ALA A C 1
ATOM 1543 O O . ALA A 1 204 ? -28.569 3.167 14.966 1.00 91.75 204 ALA A O 1
ATOM 1544 N N . ASP A 1 205 ? -26.422 3.112 14.278 1.00 92.62 205 ASP A N 1
ATOM 1545 C CA . ASP A 1 205 ? -26.143 4.545 14.300 1.00 92.62 205 ASP A CA 1
ATOM 1546 C C . ASP A 1 205 ? -25.483 4.980 12.982 1.00 92.62 205 ASP A C 1
ATOM 1548 O O . ASP A 1 205 ? -24.837 4.174 12.299 1.00 92.62 205 ASP A O 1
ATOM 1552 N N . LYS A 1 206 ? -25.672 6.248 12.607 1.00 95.06 206 LYS A N 1
ATOM 1553 C CA . LYS A 1 206 ? -25.083 6.840 11.405 1.00 95.06 206 LYS A CA 1
ATOM 1554 C C . LYS A 1 206 ? -24.267 8.067 11.764 1.00 95.06 206 LYS A C 1
ATOM 1556 O O . LYS A 1 206 ? -24.767 8.991 12.397 1.00 95.06 206 LYS A O 1
ATOM 1561 N N . CYS A 1 207 ? -23.047 8.116 11.253 1.00 95.50 207 CYS A N 1
ATOM 1562 C CA . CYS A 1 207 ? -22.155 9.247 11.428 1.00 95.50 207 CYS A CA 1
ATOM 1563 C C . CYS A 1 207 ? -21.321 9.492 10.168 1.00 95.50 207 CYS A C 1
ATOM 1565 O O . CYS A 1 207 ? -21.457 8.808 9.154 1.00 95.50 207 CYS A O 1
ATOM 1567 N N . VAL A 1 208 ? -20.453 10.497 10.233 1.00 95.88 208 VAL A N 1
ATOM 1568 C CA . VAL A 1 208 ? -19.518 10.835 9.159 1.00 95.88 208 VAL A CA 1
ATOM 1569 C C . VAL A 1 208 ? -18.101 10.599 9.653 1.00 95.88 208 VAL A C 1
ATOM 1571 O O . VAL A 1 208 ? -17.738 11.059 10.738 1.00 95.88 208 VAL A O 1
ATOM 1574 N N . ALA A 1 209 ? -17.297 9.935 8.828 1.00 94.56 209 ALA A N 1
ATOM 1575 C CA . ALA A 1 209 ? -15.866 9.825 9.043 1.00 94.56 209 ALA A CA 1
ATOM 1576 C C . ALA A 1 209 ? -15.115 10.971 8.355 1.00 94.56 209 ALA A C 1
ATOM 1578 O O . ALA A 1 209 ? -15.462 11.381 7.243 1.00 94.56 209 ALA A O 1
ATOM 1579 N N . ARG A 1 210 ? -14.066 11.481 9.006 1.00 92.12 210 ARG A N 1
ATOM 1580 C CA . ARG A 1 210 ? -13.206 12.546 8.470 1.00 92.12 210 ARG A CA 1
ATOM 1581 C C . ARG A 1 210 ? -11.738 12.151 8.516 1.00 92.12 210 ARG A C 1
ATOM 1583 O O . ARG A 1 210 ? -11.309 11.411 9.396 1.00 92.12 210 ARG A O 1
ATOM 1590 N N . PHE A 1 211 ? -10.962 12.663 7.566 1.00 87.62 211 PHE A N 1
ATOM 1591 C CA . PHE A 1 211 ? -9.512 12.514 7.574 1.00 87.62 211 PHE A CA 1
ATOM 1592 C C . PHE A 1 211 ? -8.887 13.628 8.402 1.00 87.62 211 PHE A C 1
ATOM 1594 O O . PHE A 1 211 ? -8.759 14.760 7.938 1.00 87.62 211 PHE A O 1
ATOM 1601 N N . ASP A 1 212 ? -8.416 13.280 9.590 1.00 83.75 212 ASP A N 1
ATOM 1602 C CA . ASP A 1 212 ? -7.747 14.202 10.502 1.00 83.75 212 ASP A CA 1
ATOM 1603 C C . ASP A 1 212 ? -6.262 13.853 10.650 1.00 83.75 212 ASP A C 1
ATOM 1605 O O . ASP A 1 212 ? -5.705 13.007 9.937 1.00 83.75 212 ASP A O 1
ATOM 1609 N N . THR A 1 213 ? -5.587 14.575 11.535 1.00 79.69 213 THR A N 1
ATOM 1610 C CA . THR A 1 213 ? -4.225 14.284 11.981 1.00 79.69 213 THR A CA 1
ATOM 1611 C C . THR A 1 213 ? -4.174 14.379 13.494 1.00 79.69 213 THR A C 1
ATOM 1613 O O . THR A 1 213 ? -4.700 15.338 14.060 1.00 79.69 213 THR A O 1
ATOM 1616 N N . VAL A 1 214 ? -3.521 13.423 14.152 1.00 72.50 214 VAL A N 1
ATOM 1617 C CA . VAL A 1 214 ? -3.316 13.488 15.607 1.00 72.50 214 VAL A CA 1
ATOM 1618 C C . VAL A 1 214 ? -2.401 14.669 15.946 1.00 72.50 214 VAL A C 1
ATOM 1620 O O . VAL A 1 214 ? -1.465 14.970 15.202 1.00 72.50 214 VAL A O 1
ATOM 1623 N N . ALA A 1 215 ? -2.669 15.334 17.072 1.00 56.00 215 ALA A N 1
ATOM 1624 C CA . ALA A 1 215 ? -1.826 16.406 17.589 1.00 56.00 215 ALA A CA 1
ATOM 1625 C C . ALA A 1 215 ? -0.411 15.890 17.914 1.00 56.00 215 ALA A C 1
ATOM 1627 O O . ALA A 1 215 ? -0.250 14.894 18.617 1.00 56.00 215 ALA A O 1
ATOM 1628 N N . GLY A 1 216 ? 0.610 16.574 17.400 1.00 55.34 216 GLY A N 1
ATOM 1629 C CA . GLY A 1 216 ? 2.020 16.201 17.532 1.00 55.34 216 GLY A CA 1
ATOM 1630 C C . GLY A 1 216 ? 2.825 16.654 16.314 1.00 55.34 216 GLY A C 1
ATOM 1631 O O . GLY A 1 216 ? 2.247 16.952 15.267 1.00 55.34 216 GLY A O 1
ATOM 1632 N N . GLU A 1 217 ? 4.151 16.719 16.440 1.00 47.12 217 GLU A N 1
ATOM 1633 C CA . GLU A 1 217 ? 5.038 17.195 15.362 1.00 47.12 217 GLU A CA 1
ATOM 1634 C C . GLU A 1 217 ? 4.924 16.335 14.088 1.00 47.12 217 GLU A C 1
ATOM 1636 O O . GLU A 1 217 ? 4.958 16.862 12.975 1.00 47.12 217 GLU A O 1
ATOM 1641 N N . ASP A 1 218 ? 4.660 15.034 14.252 1.00 53.38 218 ASP A N 1
ATOM 1642 C CA . ASP A 1 218 ? 4.603 14.053 13.161 1.00 53.38 218 ASP A CA 1
ATOM 1643 C C . ASP A 1 218 ? 3.274 14.028 12.380 1.00 53.38 218 ASP A C 1
ATOM 1645 O O . ASP A 1 218 ? 3.195 13.361 11.348 1.00 53.38 218 ASP A O 1
ATOM 1649 N N . ARG A 1 219 ? 2.226 14.731 12.850 1.00 66.81 219 ARG A N 1
ATOM 1650 C CA . ARG A 1 219 ? 0.897 14.857 12.201 1.00 66.81 219 ARG A CA 1
ATOM 1651 C C . ARG A 1 219 ? 0.394 13.563 11.532 1.00 66.81 219 ARG A C 1
ATOM 1653 O O . ARG A 1 219 ? 0.075 13.537 10.343 1.00 66.81 219 ARG A O 1
ATOM 1660 N N . ILE A 1 220 ? 0.313 12.478 12.305 1.00 74.19 220 ILE A N 1
ATOM 1661 C CA . ILE A 1 220 ? -0.058 11.143 11.807 1.00 74.19 22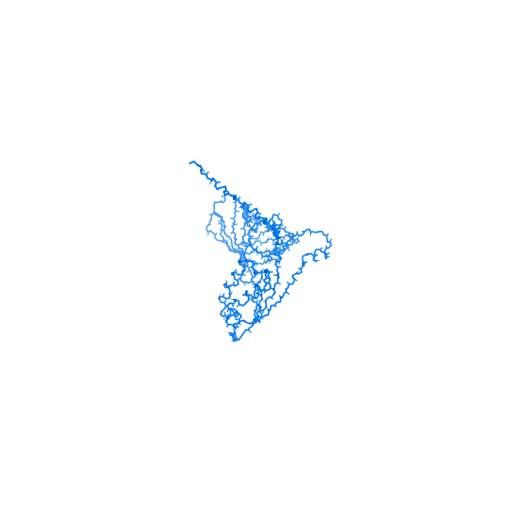0 ILE A CA 1
ATOM 1662 C C . ILE A 1 220 ? -1.516 11.153 11.312 1.00 74.19 220 ILE A C 1
ATOM 1664 O O . ILE A 1 220 ? -2.400 11.533 12.088 1.00 74.19 220 ILE A O 1
ATOM 1668 N N . PRO A 1 221 ? -1.797 10.728 10.063 1.00 82.94 221 PRO A N 1
ATOM 1669 C CA . PRO A 1 221 ? -3.151 10.716 9.525 1.00 82.94 221 PRO A CA 1
ATOM 1670 C C . PRO A 1 221 ? -4.017 9.664 10.226 1.00 82.94 221 PRO A C 1
ATOM 1672 O O . PRO A 1 221 ? -3.583 8.532 10.456 1.00 82.94 221 PRO A O 1
ATOM 1675 N N . VAL A 1 222 ? -5.249 10.053 10.551 1.00 89.81 222 VAL A N 1
ATOM 1676 C CA . VAL A 1 222 ? -6.246 9.197 11.206 1.00 89.81 222 VAL A CA 1
ATOM 1677 C C . VAL A 1 222 ? -7.621 9.411 10.598 1.00 89.81 222 VAL A C 1
ATOM 1679 O O . VAL A 1 222 ? -7.923 10.482 10.073 1.00 89.81 222 VAL A O 1
ATOM 1682 N N . LEU A 1 223 ? -8.444 8.370 10.660 1.00 93.75 223 LEU A N 1
ATOM 1683 C CA . LEU A 1 223 ? -9.863 8.472 10.377 1.00 93.75 223 LEU A CA 1
ATOM 1684 C C . LEU A 1 223 ? -10.559 8.788 11.699 1.00 93.75 223 LEU A C 1
ATOM 1686 O O . LEU A 1 223 ? -10.482 7.988 12.632 1.00 93.75 223 LEU A O 1
ATOM 1690 N N . SER A 1 224 ? -11.179 9.956 11.810 1.00 93.69 224 SER A N 1
ATOM 1691 C CA . SER A 1 224 ? -11.947 10.344 12.988 1.00 93.69 224 SER A CA 1
ATOM 1692 C C . SER A 1 224 ? -13.433 10.105 12.759 1.00 93.69 224 SER A C 1
ATOM 1694 O O . SER A 1 224 ? -13.936 10.224 11.639 1.00 93.69 224 SER A O 1
ATOM 1696 N N . MET A 1 225 ? -14.142 9.755 13.825 1.00 94.62 225 MET A N 1
ATOM 1697 C CA . MET A 1 225 ? -15.594 9.622 13.826 1.00 94.62 225 MET A CA 1
ATOM 1698 C C . MET A 1 225 ? -16.131 10.234 15.112 1.00 94.62 225 MET A C 1
ATOM 1700 O O . MET A 1 225 ? -15.647 9.905 16.191 1.00 94.62 225 MET A O 1
ATOM 1704 N N . HIS A 1 226 ? -17.150 11.075 14.985 1.00 93.62 226 HIS A N 1
ATOM 1705 C CA . HIS A 1 226 ? -17.949 11.541 16.112 1.00 93.62 226 HIS A CA 1
ATOM 1706 C C . HIS A 1 226 ? -19.353 10.967 15.947 1.00 93.62 226 HIS A C 1
ATOM 1708 O O . HIS A 1 226 ? -19.964 11.165 14.892 1.00 93.62 226 HIS A O 1
ATOM 1714 N N . PHE A 1 227 ? -19.823 10.200 16.926 1.00 93.38 227 PHE A N 1
ATOM 1715 C CA . PHE A 1 227 ? -21.049 9.415 16.790 1.00 93.38 227 PHE A CA 1
ATOM 1716 C C . PHE A 1 227 ? -21.796 9.260 18.112 1.00 93.38 227 PHE A C 1
ATOM 1718 O O . PHE A 1 227 ? -21.228 9.418 19.194 1.00 93.38 227 PHE A O 1
ATOM 1725 N N . HIS A 1 228 ? -23.078 8.916 18.016 1.00 90.31 228 HIS A N 1
ATOM 1726 C CA . HIS A 1 228 ? -23.970 8.794 19.162 1.00 90.31 228 HIS A CA 1
ATOM 1727 C C . HIS A 1 228 ? -24.386 7.339 19.313 1.00 90.31 228 HIS A C 1
ATOM 1729 O O . HIS A 1 228 ? -24.978 6.749 18.417 1.00 90.31 228 HIS A O 1
ATOM 1735 N N . PHE A 1 229 ? -24.117 6.735 20.465 1.00 86.81 229 PHE A N 1
ATOM 1736 C CA . PHE A 1 229 ? -24.536 5.360 20.710 1.00 86.81 229 PHE A CA 1
ATOM 1737 C C . PHE A 1 229 ? -25.071 5.197 22.126 1.00 86.81 229 PHE A C 1
ATOM 1739 O O . PHE A 1 229 ? -24.456 5.618 23.102 1.00 86.81 229 PHE A O 1
ATOM 1746 N N . ASP A 1 230 ? -26.253 4.592 22.236 1.00 84.69 230 ASP A N 1
ATOM 1747 C CA . ASP A 1 230 ? -26.918 4.316 23.515 1.00 84.69 230 ASP A CA 1
ATOM 1748 C C . ASP A 1 230 ? -27.032 5.544 24.444 1.00 84.69 230 ASP A C 1
ATOM 1750 O O . ASP A 1 230 ? -26.845 5.458 25.655 1.00 84.69 230 ASP A O 1
ATOM 1754 N N . GLY A 1 231 ? -27.312 6.715 23.860 1.00 85.69 231 GLY A N 1
ATOM 1755 C CA . GLY A 1 231 ? -27.467 7.980 24.587 1.00 85.69 231 GLY A CA 1
ATOM 1756 C C . GLY A 1 231 ? -26.162 8.675 24.986 1.00 85.69 231 GLY A C 1
ATOM 1757 O O . GLY A 1 231 ? -26.226 9.725 25.619 1.00 85.69 231 GLY A O 1
ATOM 1758 N N . ASN A 1 232 ? -25.002 8.132 24.608 1.00 89.88 232 ASN A N 1
ATOM 1759 C CA . ASN A 1 232 ? -23.695 8.743 24.848 1.00 89.88 232 ASN A CA 1
ATOM 1760 C C . ASN A 1 232 ? -23.080 9.262 23.544 1.00 89.88 232 ASN A C 1
ATOM 1762 O O . ASN A 1 232 ? -23.276 8.676 22.477 1.00 89.88 232 ASN A O 1
ATOM 1766 N N . GLU A 1 233 ? -22.308 10.341 23.652 1.00 93.69 233 GLU A N 1
ATOM 1767 C CA . GLU A 1 233 ? -21.463 10.851 22.570 1.00 93.69 233 GLU A CA 1
ATOM 1768 C C . GLU A 1 233 ? -20.084 10.205 22.643 1.00 93.69 233 GLU A C 1
ATOM 1770 O O . GLU A 1 233 ? -19.482 10.121 23.721 1.00 93.69 233 GLU A O 1
ATOM 1775 N N . TYR A 1 234 ? -19.592 9.770 21.489 1.00 94.62 234 TYR A N 1
ATOM 1776 C CA . TYR A 1 234 ? -18.293 9.142 21.349 1.00 94.62 234 TYR A CA 1
ATOM 1777 C C . TYR A 1 234 ? -17.447 9.850 20.303 1.00 94.62 234 TYR A C 1
ATOM 1779 O O . TYR A 1 234 ? -17.922 10.197 19.221 1.00 94.62 234 TYR A O 1
ATOM 1787 N N . ASP A 1 235 ? -16.159 9.943 20.605 1.00 95.12 235 ASP A N 1
ATOM 1788 C CA . ASP A 1 235 ? -15.113 10.273 19.651 1.00 95.12 235 ASP A CA 1
ATOM 1789 C C . ASP A 1 235 ? -14.254 9.035 19.423 1.00 95.12 235 ASP A C 1
ATOM 1791 O O . ASP A 1 235 ? -13.799 8.388 20.368 1.00 95.12 235 ASP A O 1
ATOM 1795 N N . ALA A 1 236 ? -14.001 8.702 18.164 1.00 95.38 236 ALA A N 1
ATOM 1796 C CA . ALA A 1 236 ? -13.096 7.627 17.805 1.00 95.38 236 ALA A CA 1
ATOM 1797 C C . ALA A 1 236 ? -12.046 8.091 16.806 1.00 95.38 236 ALA A C 1
ATOM 1799 O O . ALA A 1 236 ? -12.303 8.919 15.933 1.00 95.38 236 ALA A O 1
ATOM 1800 N N . THR A 1 237 ? -10.854 7.517 16.937 1.00 94.88 237 THR A N 1
ATOM 1801 C CA . THR A 1 237 ? -9.741 7.734 16.011 1.00 94.88 237 THR A CA 1
ATOM 1802 C C . THR A 1 237 ? -9.165 6.395 15.596 1.00 94.88 237 THR A C 1
ATOM 1804 O O . THR A 1 237 ? -8.796 5.575 16.437 1.00 94.88 237 THR A O 1
ATOM 1807 N N . TYR A 1 238 ? -9.072 6.181 14.288 1.00 95.62 238 TYR A N 1
ATOM 1808 C CA . TYR A 1 238 ? -8.572 4.946 13.708 1.00 95.62 238 TYR A CA 1
ATOM 1809 C C . TYR A 1 238 ? -7.331 5.214 12.881 1.00 95.62 238 TYR A C 1
ATOM 1811 O O . TYR A 1 238 ? -7.281 6.126 12.051 1.00 95.62 238 TYR A O 1
ATOM 1819 N N . ARG A 1 239 ? -6.343 4.348 13.065 1.00 94.25 239 ARG A N 1
ATOM 1820 C CA . ARG A 1 239 ? -5.290 4.147 12.082 1.00 94.25 239 ARG A CA 1
ATOM 1821 C C . ARG A 1 239 ? -5.727 3.058 11.123 1.00 94.25 239 ARG A C 1
ATOM 1823 O O . ARG A 1 239 ? -6.397 2.110 11.529 1.00 94.25 239 ARG A O 1
ATOM 1830 N N . TRP A 1 240 ? -5.308 3.185 9.875 1.00 93.12 240 TRP A N 1
ATOM 1831 C CA . TRP A 1 240 ? -5.507 2.155 8.872 1.00 93.12 240 TRP A CA 1
ATOM 1832 C C . TRP A 1 240 ? -4.174 1.688 8.305 1.00 93.12 240 TRP A C 1
ATOM 1834 O O . TRP A 1 240 ? -3.181 2.421 8.295 1.00 93.12 240 TRP A O 1
ATOM 1844 N N . GLN A 1 241 ? -4.175 0.456 7.825 1.00 87.81 241 GLN A N 1
ATOM 1845 C CA . GLN A 1 241 ? -3.100 -0.144 7.048 1.00 87.81 241 GLN A CA 1
ATOM 1846 C C . GLN A 1 241 ? -3.716 -1.049 5.985 1.00 87.81 241 GLN A C 1
ATOM 1848 O O . GLN A 1 241 ? -4.852 -1.491 6.144 1.00 87.81 241 GLN A O 1
ATOM 1853 N N . SER A 1 242 ? -2.989 -1.290 4.901 1.00 82.88 242 SER A N 1
ATOM 1854 C CA . SER A 1 242 ? -3.401 -2.281 3.907 1.00 82.88 242 SER A CA 1
ATOM 1855 C C . SER A 1 242 ? -3.140 -3.686 4.450 1.00 82.88 242 SER A C 1
ATOM 1857 O O . SER A 1 242 ? -2.051 -3.944 4.972 1.00 82.88 242 SER A O 1
ATOM 1859 N N . ASP A 1 243 ? -4.137 -4.563 4.372 1.00 78.06 243 ASP A N 1
ATOM 1860 C CA . ASP A 1 243 ? -3.978 -5.996 4.614 1.00 78.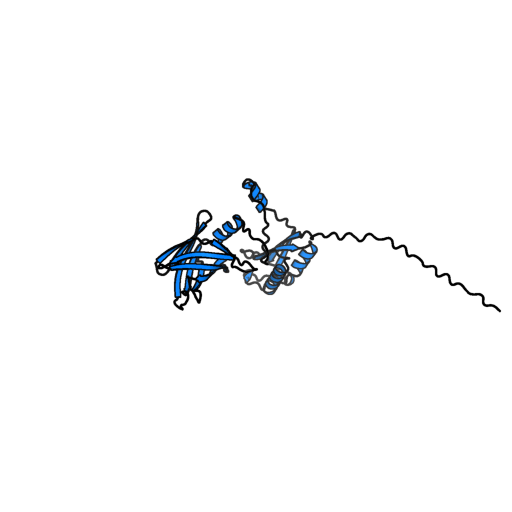06 243 ASP A CA 1
ATOM 1861 C C . ASP A 1 243 ? -3.351 -6.694 3.387 1.00 78.06 243 ASP A C 1
ATOM 1863 O O . ASP A 1 243 ? -3.248 -6.102 2.310 1.00 78.06 243 ASP A O 1
ATOM 1867 N N . PRO A 1 244 ? -2.906 -7.963 3.505 1.00 75.44 244 PRO A N 1
ATOM 1868 C CA . PRO A 1 244 ? -2.316 -8.706 2.384 1.00 75.44 244 PRO A CA 1
ATOM 1869 C C . PRO A 1 244 ? -3.222 -8.856 1.149 1.00 75.44 244 PRO A C 1
ATOM 1871 O O . PRO A 1 244 ? -2.733 -9.161 0.065 1.00 75.44 244 PRO A O 1
ATOM 1874 N N . ASP A 1 245 ? -4.527 -8.659 1.316 1.00 73.56 245 ASP A N 1
ATOM 1875 C CA . ASP A 1 245 ? -5.555 -8.673 0.270 1.00 73.56 245 ASP A CA 1
ATOM 1876 C C . ASP A 1 245 ? -5.804 -7.293 -0.368 1.00 73.56 245 ASP A C 1
ATOM 1878 O O . ASP A 1 245 ? -6.654 -7.160 -1.246 1.00 73.56 245 ASP A O 1
ATOM 1882 N N . ASN A 1 246 ? -5.043 -6.279 0.050 1.00 78.94 246 ASN A N 1
ATOM 1883 C CA . ASN A 1 246 ? -5.142 -4.890 -0.373 1.00 78.94 246 ASN A CA 1
ATOM 1884 C C . ASN A 1 246 ? -6.439 -4.162 0.040 1.00 78.94 246 ASN A C 1
ATOM 1886 O O . ASN A 1 246 ? -6.791 -3.148 -0.567 1.00 78.94 246 ASN A O 1
ATOM 1890 N N . TYR A 1 247 ? -7.130 -4.647 1.076 1.00 83.50 247 TYR A N 1
ATOM 1891 C CA . TYR A 1 247 ? -8.218 -3.930 1.741 1.00 83.50 247 TYR A CA 1
ATOM 1892 C C . TYR A 1 247 ? -7.721 -3.248 3.023 1.00 83.50 247 TYR A C 1
ATOM 1894 O O . TYR A 1 247 ? -6.776 -3.716 3.663 1.00 83.50 247 TYR A O 1
ATOM 1902 N N . PRO A 1 248 ? -8.329 -2.128 3.446 1.00 91.38 248 PRO A N 1
ATOM 1903 C CA . PRO A 1 248 ? -7.915 -1.479 4.677 1.00 91.38 248 PRO A CA 1
ATOM 1904 C C . PRO A 1 248 ? -8.379 -2.260 5.906 1.00 91.38 248 PRO A C 1
ATOM 1906 O O . PRO A 1 248 ? -9.560 -2.555 6.075 1.00 91.38 248 PRO A O 1
ATOM 1909 N N . ARG A 1 249 ? -7.451 -2.481 6.834 1.00 94.62 249 ARG A N 1
ATOM 1910 C CA . ARG A 1 249 ? -7.761 -2.831 8.220 1.00 94.62 249 ARG A CA 1
ATOM 1911 C C . ARG A 1 249 ? -7.648 -1.597 9.093 1.00 94.62 249 ARG A C 1
ATOM 1913 O O . ARG A 1 249 ? -6.625 -0.908 9.049 1.00 94.62 249 ARG A O 1
ATOM 1920 N N . PHE A 1 250 ? -8.651 -1.366 9.935 1.00 97.25 250 PHE A N 1
ATOM 1921 C CA . PHE A 1 250 ? -8.636 -0.262 10.891 1.00 97.25 250 PHE A CA 1
ATOM 1922 C C . PHE A 1 250 ? -8.420 -0.769 12.308 1.00 97.25 250 PHE A C 1
ATOM 1924 O O . PHE A 1 250 ? -8.986 -1.780 12.715 1.00 97.25 250 PHE A O 1
ATOM 1931 N N . THR A 1 251 ? -7.638 -0.025 13.080 1.00 97.12 251 THR A N 1
ATOM 1932 C CA . THR A 1 251 ? -7.496 -0.214 14.526 1.00 97.12 251 THR A CA 1
ATOM 1933 C C . THR A 1 251 ? -7.501 1.147 15.191 1.00 97.12 251 THR A C 1
ATOM 1935 O O . THR A 1 251 ? -6.799 2.054 14.732 1.00 97.12 251 THR A O 1
ATOM 1938 N N . GLY A 1 252 ? -8.278 1.307 16.254 1.00 96.00 252 GLY A N 1
ATOM 1939 C CA . GLY A 1 252 ? -8.511 2.618 16.832 1.00 96.00 252 GLY A CA 1
ATOM 1940 C C . GLY A 1 252 ? -8.873 2.612 18.302 1.00 96.00 252 GLY A C 1
ATOM 1941 O O . GLY A 1 252 ? -9.089 1.568 18.922 1.00 96.00 252 GLY A O 1
ATOM 1942 N N . TYR A 1 253 ? -8.930 3.829 18.827 1.00 96.62 253 TYR A N 1
ATOM 1943 C CA . TYR A 1 253 ? -9.351 4.131 20.183 1.00 96.62 253 TYR A CA 1
ATOM 1944 C C . TYR A 1 253 ? -10.695 4.844 20.160 1.00 96.62 253 TYR A C 1
ATOM 1946 O O . TYR A 1 253 ? -10.937 5.684 19.289 1.00 96.62 253 TYR A O 1
ATOM 1954 N N . VAL A 1 254 ? -11.534 4.530 21.144 1.00 96.25 254 VAL A N 1
ATOM 1955 C CA . VAL A 1 254 ? -12.858 5.130 21.335 1.00 96.25 254 VAL A CA 1
ATOM 1956 C C . VAL A 1 254 ? -12.914 5.801 22.703 1.00 96.25 254 VAL A C 1
ATOM 1958 O O . VAL A 1 254 ? -12.469 5.232 23.702 1.00 96.25 254 VAL A O 1
ATOM 1961 N N . TYR A 1 255 ? -13.482 6.998 22.753 1.00 95.19 255 TYR A N 1
ATOM 1962 C CA . TYR A 1 255 ? -13.556 7.846 23.933 1.00 95.19 255 TYR A CA 1
ATOM 1963 C C . TYR A 1 255 ? -14.978 8.368 24.116 1.00 95.19 255 TYR A C 1
ATOM 1965 O O . TYR A 1 255 ? -15.682 8.620 23.146 1.00 95.19 255 TYR A O 1
ATOM 1973 N N . LEU A 1 256 ? -15.360 8.581 25.369 1.00 94.31 256 LEU A N 1
ATOM 1974 C CA . LEU A 1 256 ? -16.444 9.473 25.781 1.00 94.31 256 LEU A CA 1
ATOM 1975 C C . LEU A 1 256 ? -15.907 10.511 26.780 1.00 94.31 256 LEU A C 1
ATOM 1977 O O . LEU A 1 256 ? -14.803 10.361 27.322 1.00 94.31 256 LEU A O 1
ATOM 1981 N N . ALA A 1 257 ? -16.691 11.546 27.075 1.00 91.12 257 ALA A N 1
ATOM 1982 C CA . ALA A 1 257 ? -16.317 12.552 28.066 1.00 91.12 257 ALA A CA 1
ATOM 1983 C C . ALA A 1 257 ? -15.945 11.912 29.422 1.00 91.12 257 ALA A C 1
ATOM 1985 O O . ALA A 1 257 ? -16.714 11.147 29.999 1.00 91.12 257 ALA A O 1
ATOM 1986 N N . GLY A 1 258 ? -14.752 12.235 29.938 1.00 90.69 258 GLY A N 1
ATOM 1987 C CA . GLY A 1 258 ? -14.261 11.729 31.228 1.00 90.69 258 GLY A CA 1
ATOM 1988 C C . GLY A 1 258 ? -13.611 10.338 31.203 1.00 90.69 258 GLY A C 1
ATOM 1989 O O . GLY A 1 258 ? -13.256 9.839 32.271 1.00 90.69 258 GLY A O 1
ATOM 1990 N N . THR A 1 259 ? -13.424 9.739 30.020 1.00 92.56 259 THR A N 1
ATOM 1991 C CA . THR A 1 259 ? -12.747 8.438 29.858 1.00 92.56 259 THR A CA 1
ATOM 1992 C C . THR A 1 259 ? -11.354 8.440 30.494 1.00 92.56 259 THR A C 1
ATOM 1994 O O . THR A 1 259 ? -10.547 9.325 30.198 1.00 92.56 259 THR A O 1
ATOM 1997 N N . LYS A 1 260 ? -11.033 7.433 31.320 1.00 93.50 260 LYS A N 1
ATOM 1998 C CA . LYS A 1 260 ? -9.673 7.250 31.878 1.00 93.50 260 LYS A CA 1
ATOM 1999 C C . LYS A 1 260 ? -8.829 6.301 31.033 1.00 93.50 260 LYS A C 1
ATOM 2001 O O . LYS A 1 260 ? -7.635 6.525 30.864 1.00 93.50 260 LYS A O 1
ATOM 2006 N N . SER A 1 261 ? -9.448 5.237 30.529 1.00 94.44 261 SER A N 1
ATOM 2007 C CA . SER A 1 261 ? -8.860 4.219 29.661 1.00 94.44 261 SER A CA 1
ATOM 2008 C C . SER A 1 261 ? -9.712 4.087 28.399 1.00 94.44 261 SER A C 1
ATOM 2010 O O . SER A 1 261 ? -10.901 3.773 28.510 1.00 94.44 261 SER A O 1
ATOM 2012 N N . PRO A 1 262 ? -9.146 4.326 27.204 1.00 96.56 262 PRO A N 1
ATOM 2013 C CA . PRO A 1 262 ? -9.916 4.283 25.971 1.00 96.56 262 PRO A CA 1
ATOM 2014 C C . PRO A 1 262 ? -10.475 2.891 25.698 1.00 96.56 262 PRO A C 1
ATOM 2016 O O . PRO A 1 262 ? -9.865 1.875 26.036 1.00 96.56 262 PRO A O 1
ATOM 2019 N N . GLY A 1 263 ? -11.612 2.866 25.012 1.00 97.25 263 GLY A N 1
ATOM 2020 C CA . GLY A 1 263 ? -12.074 1.669 24.332 1.00 97.25 263 GLY A CA 1
ATOM 2021 C C . GLY A 1 263 ? -11.144 1.333 23.172 1.00 97.25 263 GLY A C 1
ATOM 2022 O O . GLY A 1 263 ? -10.426 2.196 22.662 1.00 97.25 263 GLY A O 1
ATOM 2023 N N . LEU A 1 264 ? -11.169 0.074 22.755 1.00 97.88 264 LEU A N 1
ATOM 2024 C CA . LEU A 1 264 ? -10.372 -0.431 21.641 1.00 97.88 264 LEU A CA 1
ATOM 2025 C C . LEU A 1 264 ? -11.311 -0.959 20.575 1.00 97.88 264 LEU A C 1
ATOM 2027 O O . LEU A 1 264 ? -12.271 -1.646 20.912 1.00 97.88 264 LEU A O 1
ATOM 2031 N N . GLU A 1 265 ? -11.009 -0.693 19.312 1.00 97.88 265 GLU A N 1
ATOM 2032 C CA . GLU A 1 265 ? -11.740 -1.268 18.188 1.00 97.88 265 GLU A CA 1
ATOM 2033 C C . GLU A 1 265 ? -10.795 -1.722 17.078 1.00 97.88 265 GLU A C 1
ATOM 2035 O O . GLU A 1 265 ? -9.775 -1.085 16.800 1.00 97.88 265 GLU A O 1
ATOM 2040 N N . ALA A 1 266 ? -11.176 -2.812 16.419 1.00 98.00 266 ALA A N 1
ATOM 2041 C CA . ALA A 1 266 ? -10.599 -3.269 15.166 1.00 98.00 266 ALA A CA 1
ATOM 2042 C C . ALA A 1 266 ? -11.720 -3.549 14.159 1.00 98.00 266 ALA A C 1
ATOM 2044 O O . ALA A 1 266 ? -12.717 -4.186 14.507 1.00 98.00 266 ALA A O 1
ATOM 2045 N N . LEU A 1 267 ? -11.552 -3.057 12.931 1.00 97.81 267 LEU A N 1
ATOM 2046 C CA . LEU A 1 267 ? -12.472 -3.278 11.819 1.00 97.81 267 LEU A CA 1
ATOM 2047 C C . LEU A 1 267 ? -11.745 -4.100 10.755 1.00 97.81 267 LEU A C 1
ATOM 2049 O O . LEU A 1 267 ? -10.708 -3.675 10.234 1.00 97.81 267 LEU A O 1
ATOM 2053 N N . PHE A 1 268 ? -12.302 -5.265 10.448 1.00 96.44 268 PHE A N 1
ATOM 2054 C CA . PHE A 1 268 ? -11.785 -6.211 9.466 1.00 96.44 268 PHE A CA 1
ATOM 2055 C C . PHE A 1 268 ? -12.651 -6.161 8.209 1.00 96.44 268 PHE A C 1
ATOM 2057 O O . PHE A 1 268 ? -13.872 -6.209 8.343 1.00 96.44 268 PHE A O 1
ATOM 2064 N N . PRO A 1 269 ? -12.068 -6.047 7.006 1.00 94.62 269 PRO A N 1
ATOM 2065 C CA . PRO A 1 269 ? -12.850 -6.034 5.775 1.00 94.62 269 PRO A CA 1
ATOM 2066 C C . PRO A 1 269 ? -13.603 -7.359 5.602 1.00 94.62 269 PRO A C 1
ATOM 2068 O O . PRO A 1 269 ? -13.046 -8.431 5.832 1.00 94.62 269 PRO A O 1
ATOM 2071 N N . VAL A 1 270 ? -14.871 -7.284 5.194 1.00 92.12 270 VAL A N 1
ATOM 2072 C CA . VAL A 1 270 ? -15.687 -8.455 4.850 1.00 92.12 270 VAL A CA 1
ATOM 2073 C C . VAL A 1 270 ? -15.471 -8.794 3.380 1.00 92.12 270 VAL A C 1
ATOM 2075 O O . VAL A 1 270 ? -15.876 -8.039 2.493 1.00 92.12 270 VAL A O 1
ATOM 2078 N N . HIS A 1 271 ? -14.882 -9.958 3.114 1.00 76.69 271 HIS A N 1
ATOM 2079 C CA . HIS A 1 271 ? -14.768 -10.513 1.766 1.00 76.69 271 HIS A CA 1
ATOM 2080 C C . HIS A 1 271 ? -16.105 -11.123 1.348 1.00 76.69 271 HIS A C 1
ATOM 2082 O O . HIS A 1 271 ? -16.643 -11.988 2.041 1.00 76.69 271 HIS A O 1
ATOM 2088 N N . LYS A 1 272 ? -16.650 -10.661 0.224 1.00 60.62 272 LYS A N 1
ATOM 2089 C CA . LYS A 1 272 ? -17.841 -11.236 -0.412 1.00 60.62 272 LYS A CA 1
ATOM 2090 C C . LYS A 1 272 ? -17.455 -11.979 -1.678 1.00 60.62 272 LYS A C 1
ATOM 2092 O O . LYS A 1 272 ? -16.546 -11.484 -2.379 1.00 60.62 272 LYS A O 1
#

Foldseek 3Di:
DDDDDDDDPPPPPPPPDPPPPDPPPPPPPQQWFKKKKFKFFFPPADPPDAPVPPPCPQLVVLVVVCLVVVQWQDKDADPVSRGIMTMGTGNDPVVVVVSVCPRPCVVVRRIDIDMDGDDDDPVVVVVCVVVPHDDDDDDDRDDPDFDDDPDDDLVNLVVVLVLQAAKWKKWKAAFPGRDIWIWIWGWHDDPSWTKIWIATPNDIWIWTWDWAFDDDPRRHTWIWTWTADPNFIKIKTWDWDQDPVRHIKIWIWMDGPPGPGTMIMIIHGDDD

pLDDT: mean 81.91, std 20.47, range [32.0, 98.56]